Protein AF-A0A433DFS2-F1 (afdb_monomer_lite)

Radius of gyration: 32.58 Å; chains: 1; bounding box: 99×60×104 Å

pLDDT: mean 71.83, std 13.24, range [37.22, 92.0]

Structure (mmCIF, N/CA/C/O backbone):
data_AF-A0A433DFS2-F1
#
_entry.id   AF-A0A433DFS2-F1
#
loop_
_atom_site.group_PDB
_atom_site.id
_atom_site.type_symbol
_atom_site.label_atom_id
_atom_site.label_alt_id
_atom_site.label_comp_id
_atom_site.label_asym_id
_atom_site.label_entity_id
_atom_site.label_seq_id
_atom_site.pdbx_PDB_ins_code
_atom_site.Cartn_x
_atom_site.Cartn_y
_atom_site.Cartn_z
_atom_site.occupancy
_atom_site.B_iso_or_equiv
_atom_site.auth_seq_id
_atom_site.auth_comp_id
_atom_site.auth_asym_id
_atom_site.auth_atom_id
_atom_site.pdbx_PDB_model_num
ATOM 1 N N . MET A 1 1 ? -45.088 -5.759 70.011 1.00 46.66 1 MET A N 1
ATOM 2 C CA . MET A 1 1 ? -44.574 -7.003 69.399 1.00 46.66 1 MET A CA 1
ATOM 3 C C . MET A 1 1 ? -43.618 -6.625 68.276 1.00 46.66 1 MET A C 1
ATOM 5 O O . MET A 1 1 ? -44.093 -6.079 67.289 1.00 46.66 1 MET A O 1
ATOM 9 N N . PRO A 1 2 ? -42.298 -6.809 68.428 1.00 45.72 2 PRO A N 1
ATOM 10 C CA . PRO A 1 2 ? -41.349 -6.525 67.359 1.00 45.72 2 PRO A CA 1
ATOM 11 C C . PRO A 1 2 ? -41.260 -7.727 66.408 1.00 45.72 2 PRO A C 1
ATOM 13 O O . PRO A 1 2 ? -40.965 -8.846 66.823 1.00 45.72 2 PRO A O 1
ATOM 16 N N . THR A 1 3 ? -41.532 -7.495 65.128 1.00 55.22 3 THR A N 1
ATOM 17 C CA . THR A 1 3 ? -41.341 -8.466 64.047 1.00 55.22 3 THR A CA 1
ATOM 18 C C . THR A 1 3 ? -39.856 -8.555 63.706 1.00 55.22 3 THR A C 1
ATOM 20 O O . THR A 1 3 ? -39.279 -7.626 63.140 1.00 55.22 3 THR A O 1
ATOM 23 N N . LEU A 1 4 ? -39.232 -9.672 64.081 1.00 52.44 4 LEU A N 1
ATOM 24 C CA . LEU A 1 4 ? -37.864 -10.031 63.713 1.00 52.44 4 LEU A CA 1
ATOM 25 C C . LEU A 1 4 ? -37.781 -10.222 62.193 1.00 52.44 4 LEU A C 1
ATOM 27 O O . LEU A 1 4 ? -38.189 -11.249 61.656 1.00 52.44 4 LEU A O 1
ATOM 31 N N . LEU A 1 5 ? -37.261 -9.208 61.500 1.00 56.22 5 LEU A N 1
ATOM 32 C CA . LEU A 1 5 ? -36.990 -9.269 60.069 1.00 56.22 5 LEU A CA 1
ATOM 33 C C . LEU A 1 5 ? -35.803 -10.216 59.834 1.00 56.22 5 LEU A C 1
ATOM 35 O O . LEU A 1 5 ? -34.644 -9.890 60.105 1.00 56.22 5 LEU A O 1
ATOM 39 N N . GLN A 1 6 ? -36.106 -11.422 59.361 1.00 61.22 6 GLN A N 1
ATOM 40 C CA . GLN A 1 6 ? -35.133 -12.461 59.056 1.00 61.22 6 GLN A CA 1
ATOM 41 C C . GLN A 1 6 ? -34.299 -12.047 57.834 1.00 61.22 6 GLN A C 1
ATOM 43 O O . GLN A 1 6 ? -34.727 -12.162 56.688 1.00 61.22 6 GLN A O 1
ATOM 48 N N . ARG A 1 7 ? -33.085 -11.542 58.082 1.00 51.25 7 ARG A N 1
ATOM 49 C CA . ARG A 1 7 ? -32.086 -11.241 57.046 1.00 51.25 7 ARG A CA 1
ATOM 50 C C . ARG A 1 7 ? -31.654 -12.545 56.366 1.00 51.25 7 ARG A C 1
ATOM 52 O O . ARG A 1 7 ? -30.906 -13.341 56.934 1.00 51.25 7 ARG A O 1
ATOM 59 N N . THR A 1 8 ? -32.129 -12.769 55.147 1.00 52.97 8 THR A N 1
ATOM 60 C CA . THR A 1 8 ? -31.774 -13.918 54.308 1.00 52.97 8 THR A CA 1
ATOM 61 C C . THR A 1 8 ? -30.286 -13.890 53.945 1.00 52.97 8 THR A C 1
ATOM 63 O O . THR A 1 8 ? -29.799 -12.946 53.323 1.00 52.97 8 THR A O 1
ATOM 66 N N . LYS A 1 9 ? -29.555 -14.946 54.323 1.00 49.97 9 LYS A N 1
ATOM 67 C CA . LYS A 1 9 ? -28.118 -15.164 54.064 1.00 49.97 9 LYS A CA 1
ATOM 68 C C . LYS A 1 9 ? -27.820 -15.530 52.595 1.00 49.97 9 LYS A C 1
ATOM 70 O O . LYS A 1 9 ? -27.087 -16.477 52.337 1.00 49.97 9 LYS A O 1
ATOM 75 N N . LEU A 1 10 ? -28.376 -14.801 51.626 1.00 51.84 10 LEU A N 1
ATOM 76 C CA . LEU A 1 10 ? -28.196 -15.105 50.196 1.00 51.84 10 LEU A CA 1
ATOM 77 C C . LEU A 1 10 ? -27.030 -14.350 49.519 1.00 51.84 10 LEU A C 1
ATOM 79 O O . LEU A 1 10 ? -26.766 -14.564 48.342 1.00 51.84 10 LEU A O 1
ATOM 83 N N . CYS A 1 11 ? -26.291 -13.492 50.231 1.00 55.62 11 CYS A N 1
ATOM 84 C CA . CYS A 1 11 ? -25.282 -12.618 49.605 1.00 55.62 11 CYS A CA 1
ATOM 85 C C . CYS A 1 11 ? -23.923 -13.270 49.287 1.00 55.62 11 CYS A C 1
ATOM 87 O O . CYS A 1 11 ? -23.109 -12.644 48.611 1.00 55.62 11 CYS A O 1
ATOM 89 N N . PHE A 1 12 ? -23.625 -14.481 49.770 1.00 52.22 12 PHE A N 1
ATOM 90 C CA . PHE A 1 12 ? -22.267 -15.034 49.626 1.00 52.22 12 PHE A CA 1
ATOM 91 C C . PHE A 1 12 ? -22.016 -15.735 48.282 1.00 52.22 12 PHE A C 1
ATOM 93 O O . PHE A 1 12 ? -20.882 -15.753 47.812 1.00 52.22 12 PHE A O 1
ATOM 100 N N . PHE A 1 13 ? -23.062 -16.241 47.621 1.00 53.22 13 PHE A N 1
ATOM 101 C CA . PHE A 1 13 ? -22.922 -16.962 46.348 1.00 53.22 13 PHE A CA 1
ATOM 102 C C . PHE A 1 13 ? -22.750 -16.042 45.126 1.00 53.22 13 PHE A C 1
ATOM 104 O O . PHE A 1 13 ? -22.140 -16.439 44.138 1.00 53.22 13 PHE A O 1
ATOM 111 N N . SER A 1 14 ? -23.212 -14.789 45.199 1.00 60.47 14 SER A N 1
ATOM 112 C CA . SER A 1 14 ? -23.120 -13.830 44.084 1.00 60.47 14 SER A CA 1
ATOM 113 C C . SER A 1 14 ? -21.675 -13.410 43.775 1.00 60.47 14 SER A C 1
ATOM 115 O O . SER A 1 14 ? -21.314 -13.264 42.609 1.00 60.47 14 SER A O 1
ATOM 117 N N . LYS A 1 15 ? -20.804 -13.277 44.785 1.00 65.44 15 LYS A N 1
ATOM 118 C CA . LYS A 1 15 ? -19.449 -12.733 44.577 1.00 65.44 15 LYS A CA 1
ATOM 119 C C . LYS A 1 15 ? -18.564 -13.624 43.701 1.00 65.44 15 LYS A C 1
ATOM 121 O O . LYS A 1 15 ? -17.872 -13.113 42.828 1.00 65.44 15 LYS A O 1
ATOM 126 N N . TYR A 1 16 ? -18.618 -14.940 43.895 1.00 74.25 16 TYR A N 1
ATOM 127 C CA . TYR A 1 16 ? -17.840 -15.884 43.084 1.00 74.25 16 TYR A CA 1
ATOM 128 C C . TYR A 1 16 ? -18.428 -16.069 41.684 1.00 74.25 16 TYR A C 1
ATOM 130 O O . TYR A 1 16 ? -17.684 -16.257 40.725 1.00 74.25 16 TYR A O 1
ATOM 138 N N . PHE A 1 17 ? -19.751 -15.936 41.557 1.00 74.88 17 PHE A N 1
ATOM 139 C CA . PHE A 1 17 ? -20.437 -16.006 40.272 1.00 74.88 17 PHE A CA 1
ATOM 140 C C . PHE A 1 17 ? -20.004 -14.875 39.327 1.00 74.88 17 PHE A C 1
ATOM 142 O O . PHE A 1 17 ? -19.703 -15.129 38.164 1.00 74.88 17 PHE A O 1
ATOM 149 N N . HIS A 1 18 ? -19.882 -13.642 39.830 1.00 74.88 18 HIS A N 1
ATOM 150 C CA . HIS A 1 18 ? -19.436 -12.509 39.010 1.00 74.88 18 HIS A CA 1
ATOM 151 C C . HIS A 1 18 ? -17.982 -12.641 38.540 1.00 74.88 18 HIS A C 1
ATOM 153 O O . HIS A 1 18 ? -17.679 -12.280 37.405 1.00 74.88 18 HIS A O 1
ATOM 159 N N . ILE A 1 19 ? -17.096 -13.195 39.375 1.00 78.06 19 ILE A N 1
ATOM 160 C CA . ILE A 1 19 ? -15.688 -13.403 39.010 1.00 78.06 19 ILE A CA 1
ATOM 161 C C . ILE A 1 19 ? -15.569 -14.474 37.919 1.00 78.06 19 ILE A C 1
ATOM 163 O O . ILE A 1 19 ? -14.910 -14.237 36.912 1.00 78.06 19 ILE A O 1
ATOM 167 N N . ALA A 1 20 ? -16.244 -15.617 38.081 1.00 77.75 20 ALA A N 1
ATOM 168 C CA . ALA A 1 20 ? -16.208 -16.703 37.099 1.00 77.75 20 ALA A CA 1
ATOM 169 C C . ALA A 1 20 ? -16.843 -16.309 35.752 1.00 77.75 20 ALA A C 1
ATOM 171 O O . ALA A 1 20 ? -16.362 -16.696 34.689 1.00 77.75 20 ALA A O 1
ATOM 172 N N . PHE A 1 21 ? -17.913 -15.513 35.783 1.00 78.94 21 PHE A N 1
ATOM 173 C CA . PHE A 1 21 ? -18.533 -14.993 34.567 1.00 78.94 21 PHE A CA 1
ATOM 174 C C . PHE A 1 21 ? -17.614 -14.002 33.839 1.00 78.94 21 PHE A C 1
ATOM 176 O O . PHE A 1 21 ? -17.507 -14.032 32.615 1.00 78.94 21 PHE A O 1
ATOM 183 N N . PHE A 1 22 ? -16.894 -13.162 34.587 1.00 80.06 22 PHE A N 1
ATOM 184 C CA . PHE A 1 22 ? -15.947 -12.218 34.007 1.00 80.06 22 PHE A CA 1
ATOM 185 C C . PHE A 1 22 ? -14.753 -12.918 33.346 1.00 80.06 22 PHE A C 1
ATOM 187 O O . PHE A 1 22 ? -14.394 -12.582 32.218 1.00 80.06 22 PHE A O 1
ATOM 194 N N . THR A 1 23 ? -14.170 -13.928 33.999 1.00 81.06 23 THR A N 1
ATOM 195 C CA . THR A 1 23 ? -13.058 -14.691 33.411 1.00 81.06 23 THR A CA 1
ATOM 196 C C . THR A 1 23 ? -13.476 -15.413 32.133 1.00 81.06 23 THR A C 1
ATOM 198 O O . THR A 1 23 ? -12.701 -15.441 31.180 1.00 81.06 23 THR A O 1
ATOM 201 N N . LEU A 1 24 ? -14.711 -15.925 32.067 1.00 83.50 24 LEU A N 1
ATOM 202 C CA . LEU A 1 24 ? -15.269 -16.518 30.851 1.00 83.50 24 LEU A CA 1
ATOM 203 C C . LEU A 1 24 ? -15.356 -15.497 29.705 1.00 83.50 24 LEU A C 1
ATOM 205 O O . LEU A 1 24 ? -14.954 -15.807 28.585 1.00 83.50 24 LEU A O 1
ATOM 209 N N . ILE A 1 25 ? -15.844 -14.279 29.969 1.00 81.38 25 ILE A N 1
ATOM 210 C CA . ILE A 1 25 ? -15.952 -13.221 28.950 1.00 81.38 25 ILE A CA 1
ATOM 211 C C . ILE A 1 25 ? -14.571 -12.836 28.419 1.00 81.38 25 ILE A C 1
ATOM 213 O O . ILE A 1 25 ? -14.385 -12.791 27.205 1.00 81.38 25 ILE A O 1
ATOM 217 N N . VAL A 1 26 ? -13.599 -12.606 29.307 1.00 81.81 26 VAL A N 1
ATOM 218 C CA . VAL A 1 26 ? -12.226 -12.251 28.909 1.00 81.81 26 VAL A CA 1
ATOM 219 C C . VAL A 1 26 ? -11.600 -13.364 28.071 1.00 81.81 26 VAL A C 1
ATOM 221 O O . VAL A 1 26 ? -11.010 -13.091 27.030 1.00 81.81 26 VAL A O 1
ATOM 224 N N . PHE A 1 27 ? -11.776 -14.621 28.479 1.00 83.25 27 PHE A N 1
ATOM 225 C CA . PHE A 1 27 ? -11.257 -15.769 27.741 1.00 83.25 27 PHE A CA 1
ATOM 226 C C . PHE A 1 27 ? -11.919 -15.923 26.365 1.00 83.25 27 PHE A C 1
ATOM 228 O O . PHE A 1 27 ? -11.242 -16.180 25.374 1.00 83.25 27 PHE A O 1
ATOM 235 N N . THR A 1 28 ? -13.232 -15.698 26.279 1.00 80.31 28 THR A N 1
ATOM 236 C CA . THR A 1 28 ? -13.971 -15.758 25.009 1.00 80.31 28 THR A CA 1
ATOM 237 C C . THR A 1 28 ? -13.543 -14.630 24.071 1.00 80.31 28 THR A C 1
ATOM 239 O O . THR A 1 28 ? -13.299 -14.880 22.895 1.00 80.31 28 THR A O 1
ATOM 242 N N . ALA A 1 29 ? -13.380 -13.406 24.585 1.00 79.06 29 ALA A N 1
ATOM 243 C CA . ALA A 1 29 ? -12.868 -12.275 23.813 1.00 79.06 29 ALA A CA 1
ATOM 244 C C . ALA A 1 29 ? -11.441 -12.535 23.308 1.00 79.06 29 ALA A C 1
ATOM 246 O O . ALA A 1 29 ? -11.144 -12.250 22.153 1.00 79.06 29 ALA A O 1
ATOM 247 N N . PHE A 1 30 ? -10.584 -13.137 24.139 1.00 81.44 30 PHE A N 1
ATOM 248 C CA . PHE A 1 30 ? -9.231 -13.529 23.748 1.00 81.44 30 PHE A CA 1
ATOM 249 C C . PHE A 1 30 ? -9.229 -14.577 22.627 1.00 81.44 30 PHE A C 1
ATOM 251 O O . PHE A 1 30 ? -8.479 -14.433 21.663 1.00 81.44 30 PHE A O 1
ATOM 258 N N . ILE A 1 31 ? -10.086 -15.602 22.710 1.00 82.75 31 ILE A N 1
ATOM 259 C CA . ILE A 1 31 ? -10.225 -16.612 21.649 1.00 82.75 31 ILE A CA 1
ATOM 260 C C . ILE A 1 31 ? -10.744 -15.980 20.358 1.00 82.75 31 ILE A C 1
ATOM 262 O O . ILE A 1 31 ? -10.197 -16.258 19.297 1.00 82.75 31 ILE A O 1
ATOM 266 N N . LEU A 1 32 ? -11.772 -15.131 20.435 1.00 78.00 32 LEU A N 1
ATOM 267 C CA . LEU A 1 32 ? -12.337 -14.473 19.257 1.00 78.00 32 LEU A CA 1
ATOM 268 C C . LEU A 1 32 ? -11.314 -13.554 18.584 1.00 78.00 32 LEU A C 1
ATOM 270 O O . LEU A 1 32 ? -11.140 -13.653 17.377 1.00 78.00 32 LEU A O 1
ATOM 274 N N . LEU A 1 33 ? -10.578 -12.750 19.360 1.00 73.12 33 LEU A N 1
ATOM 275 C CA . LEU A 1 33 ? -9.474 -11.932 18.847 1.00 73.12 33 LEU A CA 1
ATOM 276 C C . LEU A 1 33 ? -8.382 -12.794 18.212 1.00 73.12 33 LEU A C 1
ATOM 278 O O . LEU A 1 33 ? -7.912 -12.468 17.132 1.00 73.12 33 LEU A O 1
ATOM 282 N N . SER A 1 34 ? -8.004 -13.906 18.848 1.00 76.06 34 SER A N 1
ATOM 283 C CA . SER A 1 34 ? -6.982 -14.818 18.316 1.00 76.06 34 SER A CA 1
ATOM 284 C C . SER A 1 34 ? -7.424 -15.484 17.010 1.00 76.06 34 SER A C 1
ATOM 286 O O . SER A 1 34 ? -6.609 -15.673 16.111 1.00 76.06 34 SER A O 1
ATOM 288 N N . LEU A 1 35 ? -8.708 -15.838 16.895 1.00 78.94 35 LEU A N 1
ATOM 289 C CA . LEU A 1 35 ? -9.282 -16.410 15.678 1.00 78.94 35 LEU A CA 1
ATOM 290 C C . LEU A 1 35 ? -9.355 -15.388 14.544 1.00 78.94 35 LEU A C 1
ATOM 292 O O . LEU A 1 35 ? -9.079 -15.755 13.407 1.00 78.94 35 LEU A O 1
ATOM 296 N N . ASP A 1 36 ? -9.706 -14.136 14.839 1.00 75.25 36 ASP A N 1
ATOM 297 C CA . ASP A 1 36 ? -9.765 -13.065 13.838 1.00 75.25 36 ASP A CA 1
ATOM 298 C C . ASP A 1 36 ? -8.361 -12.741 13.303 1.00 75.25 36 ASP A C 1
ATOM 300 O O . ASP A 1 36 ? -8.140 -12.721 12.094 1.00 75.25 36 ASP A O 1
ATOM 304 N N . LEU A 1 37 ? -7.376 -12.656 14.206 1.00 67.44 37 LEU A N 1
ATOM 305 C CA . LEU A 1 37 ? -5.964 -12.450 13.864 1.00 67.44 37 LEU A CA 1
ATOM 306 C C . LEU A 1 37 ? -5.408 -13.576 12.978 1.00 67.44 37 LEU A C 1
ATOM 308 O O . LEU A 1 37 ? -4.673 -13.311 12.032 1.00 67.44 37 LEU A O 1
ATOM 312 N N . TRP A 1 38 ? -5.783 -14.831 13.252 1.00 67.56 38 TRP A N 1
ATOM 313 C CA . TRP A 1 38 ? -5.393 -15.970 12.411 1.00 67.56 38 TRP A CA 1
ATOM 314 C C . TRP A 1 38 ? -6.133 -15.950 11.064 1.00 67.56 38 TRP A C 1
ATOM 316 O O . TRP A 1 38 ? -5.567 -16.268 10.019 1.00 67.56 38 TRP A O 1
ATOM 326 N N . ARG A 1 39 ? -7.412 -15.564 11.052 1.00 61.62 39 ARG A N 1
ATOM 327 C CA . ARG A 1 39 ? -8.235 -15.559 9.839 1.00 61.62 39 ARG A CA 1
ATOM 328 C C . ARG A 1 39 ? -7.771 -14.518 8.818 1.00 61.62 39 ARG A C 1
ATOM 330 O O . ARG A 1 39 ? -7.827 -14.802 7.619 1.00 61.62 39 ARG A O 1
ATOM 337 N N . ASP A 1 40 ? -7.267 -13.374 9.269 1.00 51.31 40 ASP A N 1
ATOM 338 C CA . ASP A 1 40 ? -6.707 -12.351 8.381 1.00 51.31 40 ASP A CA 1
ATOM 339 C C . ASP A 1 40 ? -5.377 -12.784 7.743 1.00 51.31 40 ASP A C 1
ATOM 341 O O . ASP A 1 40 ? -5.127 -12.470 6.575 1.00 51.31 40 ASP A O 1
ATOM 345 N N . GLU A 1 41 ? -4.586 -13.623 8.421 1.00 53.12 41 GLU A N 1
ATOM 346 C CA . GLU A 1 41 ? -3.363 -14.231 7.865 1.00 53.12 41 GLU A CA 1
ATOM 347 C C . GLU A 1 41 ? -3.671 -15.120 6.635 1.00 53.12 41 GLU A C 1
ATOM 349 O O . GLU A 1 41 ? -2.822 -15.295 5.763 1.00 53.12 41 GLU A O 1
ATOM 354 N N . ALA A 1 42 ? -4.910 -15.617 6.496 1.00 49.00 42 ALA A N 1
ATOM 355 C CA . ALA A 1 42 ? -5.349 -16.397 5.334 1.00 49.00 42 ALA A CA 1
ATOM 356 C C . ALA A 1 42 ? -5.921 -15.553 4.173 1.00 49.00 42 ALA A C 1
ATOM 358 O O . ALA A 1 42 ? -6.136 -16.098 3.090 1.00 49.00 42 ALA A O 1
ATOM 359 N N . SER A 1 43 ? -6.196 -14.254 4.372 1.00 44.66 43 SER A N 1
ATOM 360 C CA . SER A 1 43 ? -6.875 -13.399 3.374 1.00 44.66 43 SER A CA 1
ATOM 361 C C . SER A 1 43 ? -6.097 -12.156 2.935 1.00 44.66 43 SER A C 1
ATOM 363 O O . SER A 1 43 ? -6.498 -11.514 1.959 1.00 44.66 43 SER A O 1
ATOM 365 N N . TYR A 1 44 ? -4.962 -11.831 3.557 1.00 43.06 44 TYR A N 1
ATOM 366 C CA . TYR A 1 44 ? -4.057 -10.815 3.017 1.00 43.06 44 TYR A CA 1
ATOM 367 C C . TYR A 1 44 ? -3.249 -11.368 1.843 1.00 43.06 44 TYR A C 1
ATOM 369 O O . TYR A 1 44 ? -2.140 -11.865 1.976 1.00 43.06 44 TYR A O 1
ATOM 377 N N . SER A 1 45 ? -3.880 -11.267 0.674 1.00 39.47 45 SER A N 1
ATOM 378 C CA . SER A 1 45 ? -3.309 -11.339 -0.666 1.00 39.47 45 SER A CA 1
ATOM 379 C C . SER A 1 45 ? -2.138 -12.308 -0.832 1.00 39.47 45 SER A C 1
ATOM 381 O O . SER A 1 45 ? -0.964 -11.952 -0.723 1.00 39.47 45 SER A O 1
ATOM 383 N N . THR A 1 46 ? -2.480 -13.486 -1.330 1.00 37.22 46 THR A N 1
ATOM 384 C CA . THR A 1 46 ? -1.769 -14.126 -2.436 1.00 37.22 46 THR A CA 1
ATOM 385 C C . THR A 1 46 ? -1.600 -13.157 -3.619 1.00 37.22 46 THR A C 1
ATOM 387 O O . THR A 1 46 ? -2.142 -13.354 -4.697 1.00 37.22 46 THR A O 1
ATOM 390 N N . ASN A 1 47 ? -0.787 -12.117 -3.455 1.00 43.91 47 ASN A N 1
ATOM 391 C CA . ASN A 1 47 ? -0.038 -11.553 -4.563 1.00 43.91 47 ASN A CA 1
ATOM 392 C C . ASN A 1 47 ? 1.256 -12.347 -4.605 1.00 43.91 47 ASN A C 1
ATOM 394 O O . ASN A 1 47 ? 2.298 -11.905 -4.126 1.00 43.91 47 ASN A O 1
ATOM 398 N N . LYS A 1 48 ? 1.156 -13.574 -5.128 1.00 38.19 48 LYS A N 1
ATOM 399 C CA . LYS A 1 48 ? 2.327 -14.309 -5.585 1.00 38.19 48 LYS A CA 1
ATOM 400 C C . LYS A 1 48 ? 2.978 -13.412 -6.631 1.00 38.19 48 LYS A C 1
ATOM 402 O O . LYS A 1 48 ? 2.503 -13.336 -7.761 1.00 38.19 48 LYS A O 1
ATOM 407 N N . LEU A 1 49 ? 4.005 -12.688 -6.200 1.00 48.22 49 LEU A N 1
ATOM 408 C CA . LEU A 1 49 ? 4.943 -11.993 -7.054 1.00 48.22 49 LEU A CA 1
ATOM 409 C C . LEU A 1 49 ? 5.478 -13.060 -8.005 1.00 48.22 49 LEU A C 1
ATOM 411 O O . LEU A 1 49 ? 6.291 -13.899 -7.619 1.00 48.22 49 LEU A O 1
ATOM 415 N N . ILE A 1 50 ? 4.967 -13.095 -9.231 1.00 46.84 50 ILE A N 1
ATOM 416 C CA . ILE A 1 50 ? 5.669 -13.773 -10.309 1.00 46.84 50 ILE A CA 1
ATOM 417 C C . ILE A 1 50 ? 6.825 -12.826 -10.627 1.00 46.84 50 ILE A C 1
ATOM 419 O O . ILE A 1 50 ? 6.738 -12.001 -11.529 1.00 46.84 50 ILE A O 1
ATOM 423 N N . SER A 1 51 ? 7.868 -12.881 -9.796 1.00 45.41 51 SER A N 1
ATOM 424 C CA . SER A 1 51 ? 9.183 -12.391 -10.174 1.00 45.41 51 SER A CA 1
ATOM 425 C C . SER A 1 51 ? 9.657 -13.348 -11.260 1.00 45.41 51 SER A C 1
ATOM 427 O O . SER A 1 51 ? 10.263 -14.384 -10.988 1.00 45.41 51 SER A O 1
ATOM 429 N N . GLU A 1 52 ? 9.247 -13.090 -12.503 1.00 51.09 52 GLU A N 1
ATOM 430 C CA . GLU A 1 52 ? 10.005 -13.615 -13.626 1.00 51.09 52 GLU A CA 1
ATOM 431 C C . GLU A 1 52 ? 11.382 -12.969 -13.516 1.00 51.09 52 GLU A C 1
ATOM 433 O O . GLU A 1 52 ? 11.507 -11.752 -13.602 1.00 51.09 52 GLU A O 1
ATOM 438 N N . THR A 1 53 ? 12.413 -13.789 -13.319 1.00 54.72 53 THR A N 1
ATOM 439 C CA . THR A 1 53 ? 13.816 -13.388 -13.111 1.00 54.72 53 THR A CA 1
ATOM 440 C C . THR A 1 53 ? 14.446 -12.652 -14.303 1.00 54.72 53 THR A C 1
ATOM 442 O O . THR A 1 53 ? 15.649 -12.431 -14.320 1.00 54.72 53 THR A O 1
ATOM 445 N N . ASN A 1 54 ? 13.646 -12.278 -15.305 1.00 63.41 54 ASN A N 1
ATOM 446 C CA . ASN A 1 54 ? 14.042 -11.596 -16.532 1.00 63.41 54 ASN A CA 1
ATOM 447 C C . ASN A 1 54 ? 12.943 -10.611 -16.979 1.00 63.41 54 ASN A C 1
ATOM 449 O O . ASN A 1 54 ? 12.462 -10.682 -18.115 1.00 63.41 54 ASN A O 1
ATOM 453 N N . SER A 1 55 ? 12.477 -9.743 -16.079 1.00 75.75 55 SER A N 1
ATOM 454 C CA . SER A 1 55 ? 11.634 -8.606 -16.453 1.00 75.75 55 SER A CA 1
ATOM 455 C C . SER A 1 55 ? 12.458 -7.571 -17.217 1.00 75.75 55 SER A C 1
ATOM 457 O O . SER A 1 55 ? 13.619 -7.307 -16.915 1.00 75.75 55 SER A O 1
ATOM 459 N N . ASP A 1 56 ? 11.844 -6.970 -18.232 1.00 83.69 56 ASP A N 1
ATOM 460 C CA . ASP A 1 56 ? 12.445 -5.846 -18.948 1.00 83.69 56 ASP A CA 1
ATOM 461 C C . ASP A 1 56 ? 12.283 -4.538 -18.165 1.00 83.69 56 ASP A C 1
ATOM 463 O O . ASP A 1 56 ? 13.048 -3.592 -18.348 1.00 83.69 56 ASP A O 1
ATOM 467 N N . LEU A 1 57 ? 11.263 -4.474 -17.307 1.00 84.75 57 LEU A N 1
ATOM 468 C CA . LEU A 1 57 ? 10.934 -3.323 -16.482 1.00 84.75 57 LEU A CA 1
ATOM 469 C C . LEU A 1 57 ? 10.408 -3.792 -15.122 1.00 84.75 57 LEU A C 1
ATOM 471 O O . LEU A 1 57 ? 9.451 -4.576 -15.061 1.00 84.75 57 LEU A O 1
ATOM 475 N N . ASP A 1 58 ? 10.958 -3.227 -14.051 1.00 84.88 58 ASP A N 1
ATOM 476 C CA . ASP A 1 58 ? 10.422 -3.385 -12.702 1.00 84.88 58 ASP A CA 1
ATOM 477 C C . ASP A 1 58 ? 9.616 -2.164 -12.287 1.00 84.88 58 ASP A C 1
ATOM 479 O O . ASP A 1 58 ? 10.054 -1.018 -12.415 1.00 84.88 58 ASP A O 1
ATOM 483 N N . PHE A 1 59 ? 8.432 -2.428 -11.742 1.00 81.50 59 PHE A N 1
ATOM 484 C CA . PHE A 1 59 ? 7.509 -1.424 -11.242 1.00 81.50 59 PHE A CA 1
ATOM 485 C C . PHE A 1 59 ? 7.414 -1.507 -9.726 1.00 81.50 59 PHE A C 1
ATOM 487 O O . PHE A 1 59 ? 6.949 -2.502 -9.167 1.00 81.50 59 PHE A O 1
ATOM 494 N N . TYR A 1 60 ? 7.792 -0.418 -9.063 1.00 81.31 60 TYR A N 1
ATOM 495 C CA . TYR A 1 60 ? 7.587 -0.223 -7.637 1.00 81.31 60 TYR A CA 1
ATOM 496 C C . TYR A 1 60 ? 6.499 0.817 -7.405 1.00 81.31 60 TYR A C 1
ATOM 498 O O . TYR A 1 60 ? 6.599 1.951 -7.873 1.00 81.31 60 TYR A O 1
ATOM 506 N N . ILE A 1 61 ? 5.467 0.444 -6.656 1.00 81.69 61 ILE A N 1
ATOM 507 C CA . ILE A 1 61 ? 4.294 1.286 -6.418 1.00 81.69 61 ILE A CA 1
ATOM 508 C C . ILE A 1 61 ? 4.141 1.514 -4.914 1.00 81.69 61 ILE A C 1
ATOM 510 O O . ILE A 1 61 ? 4.128 0.561 -4.136 1.00 81.69 61 ILE A O 1
ATOM 514 N N . ASN A 1 62 ? 3.994 2.777 -4.511 1.00 79.69 62 ASN A N 1
ATOM 515 C CA . ASN A 1 62 ? 3.787 3.181 -3.125 1.00 79.69 62 ASN A CA 1
ATOM 516 C C . ASN A 1 62 ? 2.684 4.242 -3.004 1.00 79.69 62 ASN A C 1
ATOM 518 O O . ASN A 1 62 ? 2.703 5.256 -3.706 1.00 79.69 62 ASN A O 1
ATOM 522 N N . ILE A 1 63 ? 1.750 4.028 -2.081 1.00 78.62 63 ILE A N 1
ATOM 523 C CA . ILE A 1 63 ? 0.658 4.959 -1.783 1.00 78.62 63 ILE A CA 1
ATOM 524 C C . ILE A 1 63 ? 1.221 6.079 -0.899 1.00 78.62 63 ILE A C 1
ATOM 526 O O . ILE A 1 63 ? 1.753 5.812 0.172 1.00 78.62 63 ILE A O 1
ATOM 530 N N . GLN A 1 64 ? 1.132 7.331 -1.351 1.00 79.00 64 GLN A N 1
ATOM 531 C CA . GLN A 1 64 ? 1.685 8.481 -0.624 1.00 79.00 64 GLN A CA 1
ATOM 532 C C . GLN A 1 64 ? 0.651 9.210 0.223 1.00 79.00 64 GLN A C 1
ATOM 534 O O . GLN A 1 64 ? 0.952 9.642 1.333 1.00 79.00 64 GLN A O 1
ATOM 539 N N . LYS A 1 65 ? -0.546 9.406 -0.329 1.00 78.25 65 LYS A N 1
ATOM 540 C CA . LYS A 1 65 ? -1.587 10.215 0.299 1.00 78.25 65 LYS A CA 1
ATOM 541 C C . LYS A 1 65 ? -2.949 9.613 0.012 1.00 78.25 65 LYS A C 1
ATOM 543 O O . LYS A 1 65 ? -3.218 9.196 -1.110 1.00 78.25 65 LYS A O 1
ATOM 548 N N . LEU A 1 66 ? -3.806 9.628 1.020 1.00 81.25 66 LEU A N 1
ATOM 549 C CA . LEU A 1 66 ? -5.215 9.283 0.915 1.00 81.25 66 LEU A CA 1
ATOM 550 C C . LEU A 1 66 ? -6.024 10.542 1.251 1.00 81.25 66 LEU A C 1
ATOM 552 O O . LEU A 1 66 ? -5.736 11.200 2.252 1.00 81.25 66 LEU A O 1
ATOM 556 N N . SER A 1 67 ? -6.972 10.919 0.396 1.00 81.19 67 SER A N 1
ATOM 557 C CA . SER A 1 67 ? -7.922 12.009 0.639 1.00 81.19 67 SER A CA 1
ATOM 558 C C . SER A 1 67 ? -9.333 11.437 0.606 1.00 81.19 67 SER A C 1
ATOM 560 O O . SER A 1 67 ? -9.875 11.161 -0.463 1.00 81.19 67 SER A O 1
ATOM 562 N N . PHE A 1 68 ? -9.927 11.247 1.783 1.00 81.06 68 PHE A N 1
ATOM 563 C CA . PHE A 1 68 ? -11.308 10.775 1.899 1.00 81.06 68 PHE A CA 1
ATOM 564 C C . PHE A 1 68 ? -12.323 11.840 1.476 1.00 81.06 68 PHE A C 1
ATOM 566 O O . PHE A 1 68 ? -13.385 11.502 0.969 1.00 81.06 68 PHE A O 1
ATOM 573 N N . GLU A 1 69 ? -11.989 13.123 1.655 1.00 81.19 69 GLU A N 1
ATOM 574 C CA . GLU A 1 69 ? -12.848 14.244 1.254 1.00 81.19 69 GLU A CA 1
ATOM 575 C C . GLU A 1 69 ? -13.042 14.273 -0.264 1.00 81.19 69 GLU A C 1
ATOM 577 O O . GLU A 1 69 ? -14.164 14.385 -0.748 1.00 81.19 69 GLU A O 1
ATOM 582 N N . ASP A 1 70 ? -11.954 14.070 -1.007 1.00 82.69 70 ASP A N 1
ATOM 583 C CA . ASP A 1 70 ? -11.986 14.081 -2.469 1.00 82.69 70 ASP A CA 1
ATOM 584 C C . ASP A 1 70 ? -12.251 12.692 -3.068 1.00 82.69 70 ASP A C 1
ATOM 586 O O . ASP A 1 70 ? -12.305 12.554 -4.288 1.00 82.69 70 ASP A O 1
ATOM 590 N N . SER A 1 71 ? -12.355 11.648 -2.235 1.00 82.50 71 SER A N 1
ATOM 591 C CA . SER A 1 71 ? -12.339 10.243 -2.676 1.00 82.50 71 SER A CA 1
ATOM 592 C C . SER A 1 71 ? -11.173 9.956 -3.632 1.00 82.50 71 SER A C 1
ATOM 594 O O . SER A 1 71 ? -11.312 9.267 -4.644 1.00 82.50 71 SER A O 1
ATOM 596 N N . THR A 1 72 ? -10.000 10.513 -3.319 1.00 82.50 72 THR A N 1
ATOM 597 C CA . THR A 1 72 ? -8.795 10.336 -4.129 1.00 82.50 72 THR A CA 1
ATOM 598 C C . THR A 1 72 ? -7.673 9.688 -3.348 1.00 82.50 72 THR A C 1
ATOM 600 O O . THR A 1 72 ? -7.538 9.832 -2.132 1.00 82.50 72 THR A O 1
ATOM 603 N N . PHE A 1 73 ? -6.807 8.990 -4.071 1.00 83.56 73 PHE A N 1
ATOM 604 C CA . PHE A 1 73 ? -5.550 8.510 -3.525 1.00 83.56 73 PHE A CA 1
ATOM 605 C C . PHE A 1 73 ? -4.405 8.828 -4.473 1.00 83.56 73 PHE A C 1
ATOM 607 O O . PHE A 1 73 ? -4.532 8.750 -5.696 1.00 83.56 73 PHE A O 1
ATOM 614 N N . GLN A 1 74 ? -3.282 9.219 -3.886 1.00 80.56 74 GLN A N 1
ATOM 615 C CA . GLN A 1 74 ? -2.065 9.567 -4.587 1.00 80.56 74 GLN A CA 1
ATOM 616 C C . GLN A 1 74 ? -1.093 8.402 -4.510 1.00 80.56 74 GLN A C 1
ATOM 618 O O . GLN A 1 74 ? -0.719 7.944 -3.426 1.00 80.56 74 GLN A O 1
ATOM 623 N N . VAL A 1 75 ? -0.651 7.958 -5.677 1.00 82.50 75 VAL A N 1
ATOM 624 C CA . VAL A 1 75 ? 0.306 6.875 -5.820 1.00 82.50 75 VAL A CA 1
ATOM 625 C C . VAL A 1 75 ? 1.585 7.427 -6.414 1.00 82.50 75 VAL A C 1
ATOM 627 O O . VAL A 1 75 ? 1.583 8.063 -7.468 1.00 82.50 75 VAL A O 1
ATOM 630 N N . SER A 1 76 ? 2.690 7.159 -5.733 1.00 85.44 76 SER A N 1
ATOM 631 C CA . SER A 1 76 ? 4.015 7.263 -6.325 1.00 85.44 76 SER A CA 1
ATOM 632 C C . SER A 1 76 ? 4.404 5.944 -6.958 1.00 85.44 76 SER A C 1
ATOM 634 O O . SER A 1 76 ? 4.237 4.886 -6.356 1.00 85.44 76 SER A O 1
ATOM 636 N N . PHE A 1 77 ? 4.956 6.015 -8.157 1.00 86.06 77 PHE A N 1
ATOM 637 C CA . PHE A 1 77 ? 5.534 4.865 -8.824 1.00 86.06 77 PHE A CA 1
ATOM 638 C C . PHE A 1 77 ? 6.986 5.156 -9.192 1.00 86.06 77 PHE A C 1
ATOM 640 O O . PHE A 1 77 ? 7.345 6.293 -9.510 1.00 86.06 77 PHE A O 1
ATOM 647 N N . THR A 1 78 ? 7.816 4.124 -9.119 1.00 85.94 78 THR A N 1
ATOM 648 C CA . THR A 1 78 ? 9.203 4.113 -9.578 1.00 85.94 78 THR A CA 1
ATOM 649 C C . THR A 1 78 ? 9.356 2.981 -10.578 1.00 85.94 78 THR A C 1
ATOM 651 O O . THR A 1 78 ? 8.845 1.888 -10.337 1.00 85.94 78 THR A O 1
ATOM 654 N N . ILE A 1 79 ? 10.036 3.253 -11.686 1.00 85.81 79 ILE A N 1
ATOM 655 C CA . ILE A 1 79 ? 10.301 2.267 -12.732 1.00 85.81 79 ILE A CA 1
ATOM 656 C C . ILE A 1 79 ? 11.803 2.101 -12.855 1.00 85.81 79 ILE A C 1
ATOM 658 O O . ILE A 1 79 ? 12.516 3.099 -12.997 1.00 85.81 79 ILE A O 1
ATOM 662 N N . THR A 1 80 ? 12.252 0.853 -12.835 1.00 88.62 80 THR A N 1
ATOM 663 C CA . THR A 1 80 ? 13.645 0.497 -13.085 1.00 88.62 80 THR A CA 1
ATOM 664 C C . THR A 1 80 ? 13.709 -0.294 -14.389 1.00 88.62 80 THR A C 1
ATOM 666 O O . THR A 1 80 ? 13.182 -1.407 -14.443 1.00 88.62 80 THR A O 1
ATOM 669 N N . PRO A 1 81 ? 14.260 0.282 -15.470 1.00 88.06 81 PRO A N 1
ATOM 670 C CA . PRO A 1 81 ? 14.430 -0.433 -16.723 1.00 88.06 81 PRO A CA 1
ATOM 671 C C . PRO A 1 81 ? 15.632 -1.381 -16.678 1.00 88.06 81 PRO A C 1
ATOM 673 O O . PRO A 1 81 ? 16.661 -1.058 -16.091 1.00 88.06 81 PRO A O 1
ATOM 676 N N . TYR A 1 82 ? 15.508 -2.517 -17.359 1.00 86.75 82 TYR A N 1
ATOM 677 C CA . TYR A 1 82 ? 16.563 -3.513 -17.537 1.00 86.75 82 TYR A CA 1
ATOM 678 C C . TYR A 1 82 ? 16.701 -3.897 -19.016 1.00 86.75 82 TYR A C 1
ATOM 680 O O . TYR A 1 82 ? 15.896 -3.507 -19.870 1.00 86.75 82 TYR A O 1
ATOM 688 N N . ASN A 1 83 ? 17.734 -4.683 -19.328 1.00 87.62 83 ASN A N 1
ATOM 689 C CA . ASN A 1 83 ? 17.955 -5.285 -20.644 1.00 87.62 83 ASN A CA 1
ATOM 690 C C . ASN A 1 83 ? 17.849 -4.256 -21.785 1.00 87.62 83 ASN A C 1
ATOM 692 O O . ASN A 1 83 ? 18.537 -3.243 -21.804 1.00 87.62 83 ASN A O 1
ATOM 696 N N . HIS A 1 84 ? 16.943 -4.491 -22.736 1.00 87.38 84 HIS A N 1
ATOM 697 C CA . HIS A 1 84 ? 16.767 -3.690 -23.943 1.00 87.38 84 HIS A CA 1
ATOM 698 C C . HIS A 1 84 ? 16.220 -2.276 -23.710 1.00 87.38 84 HIS A C 1
ATOM 700 O O . HIS A 1 84 ? 16.071 -1.545 -24.693 1.00 87.38 84 HIS A O 1
ATOM 706 N N . PHE A 1 85 ? 15.892 -1.903 -22.470 1.00 86.44 85 PHE A N 1
ATOM 707 C CA . PHE A 1 85 ? 15.417 -0.569 -22.091 1.00 86.44 85 PHE A CA 1
ATOM 708 C C . PHE A 1 85 ? 16.494 0.298 -21.434 1.00 86.44 85 PHE A C 1
ATOM 710 O O . PHE A 1 85 ? 16.293 1.507 -21.326 1.00 86.44 85 PHE A O 1
ATOM 717 N N . SER A 1 86 ? 17.630 -0.290 -21.052 1.00 88.31 86 SER A N 1
ATOM 718 C CA . SER A 1 86 ? 18.779 0.406 -20.474 1.00 88.31 86 SER A CA 1
ATOM 719 C C . SER A 1 86 ? 19.987 0.312 -21.402 1.00 88.31 86 SER A C 1
ATOM 721 O O . SER A 1 86 ? 20.187 -0.709 -22.056 1.00 88.31 86 SER A O 1
ATOM 723 N N . ASP A 1 87 ? 20.803 1.360 -21.456 1.00 88.56 87 ASP A N 1
ATOM 724 C CA . ASP A 1 87 ? 22.168 1.280 -21.981 1.00 88.56 87 ASP A CA 1
ATOM 725 C C . ASP A 1 87 ? 23.198 1.111 -20.846 1.00 88.56 87 ASP A C 1
ATOM 727 O O . ASP A 1 87 ? 22.852 1.167 -19.663 1.00 88.56 87 ASP A O 1
ATOM 731 N N . ASP A 1 88 ? 24.471 0.914 -21.205 1.00 89.81 88 ASP A N 1
ATOM 732 C CA . ASP A 1 88 ? 25.584 0.780 -20.248 1.00 89.81 88 ASP A CA 1
ATOM 733 C C . ASP A 1 88 ? 25.840 2.066 -19.431 1.00 89.81 88 ASP A C 1
ATOM 735 O O . ASP A 1 88 ? 26.607 2.053 -18.470 1.00 89.81 88 ASP A O 1
ATOM 739 N N . ASN A 1 89 ? 25.210 3.186 -19.807 1.00 90.38 89 ASN A N 1
ATOM 740 C CA . ASN A 1 89 ? 25.352 4.489 -19.158 1.00 90.38 89 ASN A CA 1
ATOM 741 C C . ASN A 1 89 ? 24.188 4.809 -18.205 1.00 90.38 89 ASN A C 1
ATOM 743 O O . ASN A 1 89 ? 24.025 5.968 -17.815 1.00 90.38 89 ASN A O 1
ATOM 747 N N . GLU A 1 90 ? 23.359 3.821 -17.861 1.00 87.94 90 GLU A N 1
ATOM 748 C CA . GLU A 1 90 ? 22.146 4.007 -17.058 1.00 87.94 90 GLU A CA 1
ATOM 749 C C . GLU A 1 90 ? 21.179 5.056 -17.652 1.00 87.94 90 GLU A C 1
ATOM 751 O O . GLU A 1 90 ? 20.525 5.848 -16.952 1.00 87.94 90 GLU A O 1
ATOM 756 N N . THR A 1 91 ? 21.073 5.078 -18.980 1.00 89.69 91 THR A N 1
ATOM 757 C CA . THR A 1 91 ? 20.109 5.886 -19.721 1.00 89.69 91 THR A CA 1
ATOM 758 C C . THR A 1 91 ? 19.092 5.026 -20.452 1.00 89.69 91 THR A C 1
ATOM 760 O O . THR A 1 91 ? 19.295 3.852 -20.765 1.00 89.69 91 THR A O 1
ATOM 763 N N . LEU A 1 92 ? 17.924 5.619 -20.675 1.00 89.88 92 LEU A N 1
ATOM 764 C CA . LEU A 1 92 ? 16.799 4.928 -21.271 1.00 89.88 92 LEU A CA 1
ATOM 765 C C . LEU A 1 92 ? 16.983 4.789 -22.791 1.00 89.88 92 LEU A C 1
ATOM 767 O O . LEU A 1 92 ? 16.944 5.781 -23.513 1.00 89.88 92 LEU A O 1
ATOM 771 N N . SER A 1 93 ? 17.098 3.570 -23.311 1.00 89.56 93 SER A N 1
ATOM 772 C CA . SER A 1 93 ? 17.338 3.338 -24.746 1.00 89.56 93 SER A CA 1
ATOM 773 C C . SER A 1 93 ? 16.113 3.624 -25.637 1.00 89.56 93 SER A C 1
ATOM 775 O O . SER A 1 93 ? 16.250 3.903 -26.831 1.00 89.56 93 SER A O 1
ATOM 777 N N . LYS A 1 94 ? 14.895 3.557 -25.078 1.00 88.69 94 LYS A N 1
ATOM 778 C CA . LYS A 1 94 ? 13.610 3.729 -25.784 1.00 88.69 94 LYS A CA 1
ATOM 779 C C . LYS A 1 94 ? 12.641 4.568 -24.956 1.00 88.69 94 LYS A C 1
ATOM 781 O O . LYS A 1 94 ? 12.585 4.372 -23.751 1.00 88.69 94 LYS A O 1
ATOM 786 N N . PRO A 1 95 ? 11.810 5.432 -25.561 1.00 88.44 95 PRO A N 1
ATOM 787 C CA . PRO A 1 95 ? 10.822 6.181 -24.797 1.00 88.44 95 PRO A CA 1
ATOM 788 C C . PRO A 1 95 ? 9.786 5.244 -24.160 1.00 88.44 95 PRO A C 1
ATOM 790 O O . PRO A 1 95 ? 9.252 4.346 -24.822 1.00 88.44 95 PRO A O 1
ATOM 793 N N . ILE A 1 96 ? 9.479 5.484 -22.887 1.00 87.75 96 ILE A N 1
ATOM 794 C CA . ILE A 1 96 ? 8.475 4.741 -22.119 1.00 87.75 96 ILE A CA 1
ATOM 795 C C . ILE A 1 96 ? 7.350 5.699 -21.746 1.00 87.75 96 ILE A C 1
ATOM 797 O O . ILE A 1 96 ? 7.592 6.744 -21.147 1.00 87.75 96 ILE A O 1
ATOM 801 N N . ILE A 1 97 ? 6.111 5.331 -22.055 1.00 86.38 97 ILE A N 1
ATOM 802 C CA . ILE A 1 97 ? 4.919 6.051 -21.609 1.00 86.38 97 ILE A CA 1
ATOM 803 C C . ILE A 1 97 ? 4.254 5.219 -20.526 1.00 86.38 97 ILE A C 1
ATOM 805 O O . ILE A 1 97 ? 3.877 4.072 -20.759 1.00 86.38 97 ILE A O 1
ATOM 809 N N . VAL A 1 98 ? 4.103 5.804 -19.344 1.00 85.44 98 VAL A N 1
ATOM 810 C CA . VAL A 1 98 ? 3.416 5.180 -18.214 1.00 85.44 98 VAL A CA 1
ATOM 811 C C . VAL A 1 98 ? 2.196 6.000 -17.882 1.00 85.44 98 VAL A C 1
ATOM 813 O O . VAL A 1 98 ? 2.311 7.181 -17.567 1.00 85.44 98 VAL A O 1
ATOM 816 N N . SER A 1 99 ? 1.030 5.379 -17.942 1.00 80.44 99 SER A N 1
ATOM 817 C CA . SER A 1 99 ? -0.220 6.005 -17.538 1.00 80.44 99 SER A CA 1
ATOM 818 C C . SER A 1 99 ? -0.808 5.303 -16.324 1.00 80.44 99 SER A C 1
ATOM 820 O O . SER A 1 99 ? -0.746 4.079 -16.188 1.00 80.44 99 SER A O 1
ATOM 822 N N . MET A 1 100 ? -1.385 6.115 -15.445 1.00 80.25 100 MET A N 1
ATOM 823 C CA . MET A 1 100 ? -2.290 5.682 -14.390 1.00 80.25 100 MET A CA 1
ATOM 824 C C . MET A 1 100 ? -3.642 6.325 -14.705 1.00 80.25 100 MET A C 1
ATOM 826 O O . MET A 1 100 ? -3.773 7.551 -14.649 1.00 80.25 100 MET A O 1
ATOM 830 N N . GLY A 1 101 ? -4.607 5.512 -15.140 1.00 76.75 101 GLY A N 1
ATOM 831 C CA . GLY A 1 101 ? -5.841 6.019 -15.752 1.00 76.75 101 GLY A CA 1
ATOM 832 C C . GLY A 1 101 ? -5.559 6.862 -17.006 1.00 76.75 101 GLY A C 1
ATOM 833 O O . GLY A 1 101 ? -4.755 6.473 -17.854 1.00 76.75 101 GLY A O 1
ATOM 834 N N . ASP A 1 102 ? -6.176 8.042 -17.088 1.00 74.44 102 ASP A N 1
ATOM 835 C CA . ASP A 1 102 ? -6.142 8.915 -18.274 1.00 74.44 102 ASP A CA 1
ATOM 836 C C . ASP A 1 102 ? -4.947 9.883 -18.324 1.00 74.44 102 ASP A C 1
ATOM 838 O O . ASP A 1 102 ? -4.863 10.733 -19.210 1.00 74.44 102 ASP A O 1
ATOM 842 N N . THR A 1 103 ? -4.010 9.785 -17.374 1.00 78.88 103 THR A N 1
ATOM 843 C CA . THR A 1 103 ? -2.860 10.700 -17.280 1.00 78.88 103 THR A CA 1
ATOM 844 C C . THR A 1 103 ? -1.557 10.008 -17.698 1.00 78.88 103 THR A C 1
ATOM 846 O O . THR A 1 103 ? -0.885 9.391 -16.867 1.00 78.88 103 THR A O 1
ATOM 849 N N . PRO A 1 104 ? -1.167 10.065 -18.989 1.00 83.56 104 PRO A N 1
ATOM 850 C CA . PRO A 1 104 ? 0.098 9.503 -19.439 1.00 83.56 104 PRO A CA 1
ATOM 851 C C . PRO A 1 104 ? 1.274 10.389 -19.024 1.00 83.56 104 PRO A C 1
ATOM 853 O O . PRO A 1 104 ? 1.253 11.611 -19.172 1.00 83.56 104 PRO A O 1
ATOM 856 N N . LYS A 1 105 ? 2.341 9.749 -18.554 1.00 88.12 105 LYS A N 1
ATOM 857 C CA . LYS A 1 105 ? 3.642 10.350 -18.291 1.00 88.12 105 LYS A CA 1
ATOM 858 C C . LYS A 1 105 ? 4.678 9.719 -19.212 1.00 88.12 105 LYS A C 1
ATOM 860 O O . LYS A 1 105 ? 4.924 8.519 -19.147 1.00 88.12 105 LYS A O 1
ATOM 865 N N . GLU A 1 106 ? 5.282 10.535 -20.066 1.00 89.12 106 GLU A N 1
ATOM 866 C CA . GLU A 1 106 ? 6.322 10.099 -20.997 1.00 89.12 106 GLU A CA 1
ATOM 867 C C . GLU A 1 106 ? 7.722 10.305 -20.404 1.00 89.12 106 GLU A C 1
ATOM 869 O O . GLU A 1 106 ? 8.070 11.393 -19.937 1.00 89.12 106 GLU A O 1
ATOM 874 N N . PHE A 1 107 ? 8.537 9.258 -20.474 1.00 89.56 107 PHE A N 1
ATOM 875 C CA . PHE A 1 107 ? 9.971 9.267 -20.229 1.00 89.56 107 PHE A CA 1
ATOM 876 C C . PHE A 1 107 ? 10.684 9.156 -21.577 1.00 89.56 107 PHE A C 1
ATOM 878 O O . PHE A 1 107 ? 10.487 8.193 -22.319 1.00 89.56 107 PHE A O 1
ATOM 885 N N . LYS A 1 108 ? 11.471 10.176 -21.923 1.00 89.56 108 LYS A N 1
ATOM 886 C CA . LYS A 1 108 ? 12.137 10.276 -23.227 1.00 89.56 108 LYS A CA 1
ATOM 887 C C . LYS A 1 108 ? 13.340 9.338 -23.299 1.00 89.56 108 LYS A C 1
ATOM 889 O O . LYS A 1 108 ? 13.998 9.101 -22.294 1.00 89.56 108 LYS A O 1
ATOM 894 N N . ALA A 1 109 ? 13.673 8.877 -24.502 1.00 89.19 109 ALA A N 1
ATOM 895 C CA . ALA A 1 109 ? 14.948 8.200 -24.725 1.00 89.19 109 ALA A CA 1
ATOM 896 C C . ALA A 1 109 ? 16.134 9.099 -24.320 1.00 89.19 109 ALA A C 1
ATOM 898 O O . ALA A 1 109 ? 16.048 10.330 -24.389 1.00 89.19 109 ALA A O 1
ATOM 899 N N . ASN A 1 110 ? 17.231 8.469 -23.911 1.00 88.00 110 ASN A N 1
ATOM 900 C CA . ASN A 1 110 ? 18.466 9.058 -23.397 1.00 88.00 110 ASN A CA 1
ATOM 901 C C . ASN A 1 110 ? 18.303 9.853 -22.089 1.00 88.00 110 ASN A C 1
ATOM 903 O O . ASN A 1 110 ? 19.207 10.590 -21.697 1.00 88.00 110 ASN A O 1
ATOM 907 N N . SER A 1 111 ? 17.164 9.739 -21.396 1.00 85.56 111 SER A N 1
ATOM 908 C CA . SER A 1 111 ? 17.053 10.254 -20.031 1.00 85.56 111 SER A CA 1
ATOM 909 C C . SER A 1 111 ? 17.788 9.326 -19.069 1.00 85.56 111 SER A C 1
ATOM 911 O O . SER A 1 111 ? 17.566 8.115 -19.113 1.00 85.56 111 SER A O 1
ATOM 913 N N . THR A 1 112 ? 18.605 9.881 -18.175 1.00 83.56 112 THR A N 1
ATOM 914 C CA . THR A 1 112 ? 19.175 9.138 -17.045 1.00 83.56 112 THR A CA 1
ATOM 915 C C . THR A 1 112 ? 18.046 8.637 -16.144 1.00 83.56 112 T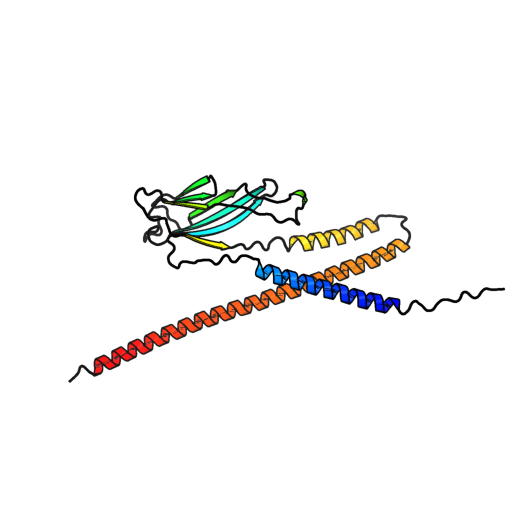HR A C 1
ATOM 917 O O . THR A 1 112 ? 17.183 9.418 -15.733 1.00 83.56 112 THR A O 1
ATOM 920 N N . TYR A 1 113 ? 18.008 7.330 -15.869 1.00 67.62 113 TYR A N 1
ATOM 921 C CA . TYR A 1 113 ? 16.850 6.703 -15.219 1.00 67.62 113 TYR A CA 1
ATOM 922 C C . TYR A 1 113 ? 17.015 6.476 -13.721 1.00 67.62 113 TYR A C 1
ATOM 924 O O . TYR A 1 113 ? 16.170 5.781 -13.161 1.00 67.62 113 TYR A O 1
ATOM 932 N N . SER A 1 114 ? 18.028 7.081 -13.077 1.00 59.03 114 SER A N 1
ATOM 933 C CA . SER A 1 114 ? 18.420 6.800 -11.685 1.00 59.03 114 SER A CA 1
ATOM 934 C C . SER A 1 114 ? 17.232 6.556 -10.755 1.00 59.03 114 SER A C 1
ATOM 936 O O . SER A 1 114 ? 17.290 5.593 -10.006 1.00 59.03 114 SER A O 1
ATOM 938 N N . PHE A 1 115 ? 16.120 7.300 -10.899 1.00 63.47 115 PHE A N 1
ATOM 939 C CA . PHE A 1 115 ? 14.778 6.756 -10.638 1.00 63.47 115 PHE A CA 1
ATOM 940 C C . PHE A 1 115 ? 13.715 7.389 -11.563 1.00 63.47 115 PHE A C 1
ATOM 942 O O . PHE A 1 115 ? 13.384 8.567 -11.392 1.00 63.47 115 PHE A O 1
ATOM 949 N N . LEU A 1 116 ? 13.106 6.636 -12.492 1.00 76.62 116 LEU A N 1
ATOM 950 C CA . LEU A 1 116 ? 11.940 7.117 -13.257 1.00 76.62 116 LEU A CA 1
ATOM 951 C C . LEU A 1 116 ? 10.723 7.196 -12.330 1.00 76.62 116 LEU A C 1
ATOM 953 O O . LEU A 1 116 ? 9.965 6.238 -12.173 1.00 76.62 116 LEU A O 1
ATOM 957 N N . ARG A 1 117 ? 10.565 8.342 -11.661 1.00 81.38 117 ARG A N 1
ATOM 958 C CA . ARG A 1 117 ? 9.509 8.563 -10.668 1.00 81.38 117 ARG A CA 1
ATOM 959 C C . ARG A 1 117 ? 8.338 9.329 -11.247 1.00 81.38 117 ARG A C 1
ATOM 961 O O . ARG A 1 117 ? 8.494 10.343 -11.937 1.00 81.38 117 ARG A O 1
ATOM 968 N N . GLY A 1 118 ? 7.140 8.891 -10.902 1.00 79.31 118 GLY A N 1
ATOM 969 C CA . GLY A 1 118 ? 5.908 9.613 -11.163 1.00 79.31 118 GLY A CA 1
ATOM 970 C C . GLY A 1 118 ? 5.003 9.623 -9.950 1.00 79.31 118 GLY A C 1
ATOM 971 O O . GLY A 1 118 ? 5.121 8.792 -9.053 1.00 79.31 118 GLY A O 1
ATOM 972 N N . VAL A 1 119 ? 4.120 10.611 -9.931 1.00 79.69 119 VAL A N 1
ATOM 973 C CA . VAL A 1 119 ? 3.037 10.705 -8.967 1.00 79.69 119 VAL A CA 1
ATOM 974 C C . VAL A 1 119 ? 1.773 10.913 -9.776 1.00 79.69 119 VAL A C 1
ATOM 976 O O . VAL A 1 119 ? 1.745 11.791 -10.639 1.00 79.69 119 VAL A O 1
ATOM 979 N N . SER A 1 120 ? 0.765 10.090 -9.526 1.00 81.06 120 SER A N 1
ATOM 980 C CA . SER A 1 120 ? -0.555 10.252 -10.122 1.00 81.06 120 SER A CA 1
ATOM 981 C C . SER A 1 120 ? -1.635 10.023 -9.067 1.00 81.06 120 SER A C 1
ATOM 983 O O . SER A 1 120 ? -1.382 9.446 -8.005 1.00 81.06 120 SER A O 1
ATOM 985 N N . SER A 1 121 ? -2.814 10.573 -9.324 1.00 79.38 121 SER A N 1
ATOM 986 C CA . SER A 1 121 ? -3.978 10.519 -8.448 1.00 79.38 121 SER A CA 1
ATOM 987 C C . SER A 1 121 ? -5.110 9.795 -9.158 1.00 79.38 121 SER A C 1
ATOM 989 O O . SER A 1 121 ? -5.405 10.118 -10.307 1.00 79.38 121 SER A O 1
ATOM 991 N N . SER A 1 122 ? -5.761 8.863 -8.468 1.00 78.62 122 SER A N 1
ATOM 992 C CA . SER A 1 122 ? -6.999 8.233 -8.938 1.00 78.62 122 SER A CA 1
ATOM 993 C C . SER A 1 122 ? -8.182 8.712 -8.101 1.00 78.62 122 SER A C 1
ATOM 995 O O . SER A 1 122 ? -8.031 8.921 -6.896 1.00 78.62 122 SER A O 1
ATOM 997 N N . THR A 1 123 ? -9.337 8.881 -8.748 1.00 74.38 123 THR A N 1
ATOM 998 C CA . THR A 1 123 ? -10.639 9.213 -8.139 1.00 74.38 123 THR A CA 1
ATOM 999 C C . THR A 1 123 ? -11.473 7.973 -7.804 1.00 74.38 123 THR A C 1
ATOM 1001 O O . THR A 1 123 ? -12.632 8.091 -7.426 1.00 74.38 123 THR A O 1
ATOM 1004 N N . ASP A 1 124 ? -10.907 6.777 -7.962 1.00 77.31 124 ASP A N 1
ATOM 1005 C CA . ASP A 1 124 ? -11.602 5.502 -7.765 1.00 77.31 124 ASP A CA 1
ATOM 1006 C C . ASP A 1 124 ? -11.454 4.973 -6.333 1.00 77.31 124 ASP A C 1
ATOM 1008 O O . ASP A 1 124 ? -11.147 3.795 -6.134 1.00 77.31 124 ASP A O 1
ATOM 1012 N N . LEU A 1 125 ? -11.610 5.843 -5.330 1.00 80.75 125 LEU A N 1
ATOM 1013 C CA . LEU A 1 125 ? -11.658 5.438 -3.927 1.00 80.75 125 LEU A CA 1
ATOM 1014 C C . LEU A 1 125 ? -13.121 5.238 -3.504 1.00 80.75 125 LEU A C 1
ATOM 1016 O O . LEU A 1 125 ? -13.888 6.191 -3.414 1.00 80.75 125 LEU A O 1
ATOM 1020 N N . TYR A 1 126 ? -13.504 3.994 -3.229 1.00 81.31 126 TYR A N 1
ATOM 1021 C CA . TYR A 1 126 ? -14.862 3.611 -2.846 1.00 81.31 126 TYR A CA 1
ATOM 1022 C C . TYR A 1 126 ? -14.913 3.240 -1.360 1.00 81.31 126 TYR A C 1
ATOM 1024 O O . TYR A 1 126 ? -14.109 2.429 -0.901 1.00 81.31 126 TYR A O 1
ATOM 1032 N N . GLY A 1 127 ? -15.870 3.798 -0.620 1.00 82.50 127 GLY A N 1
ATOM 1033 C CA . GLY A 1 127 ? -16.105 3.533 0.804 1.00 82.50 127 GLY A CA 1
ATOM 1034 C C . GLY A 1 127 ? -17.382 4.216 1.289 1.00 82.50 127 GLY A C 1
ATOM 1035 O O . GLY A 1 127 ? -18.060 4.889 0.509 1.00 82.50 127 GLY A O 1
ATOM 1036 N N . ASP A 1 128 ? -17.732 4.018 2.559 1.00 79.56 128 ASP A N 1
ATOM 1037 C CA . ASP A 1 128 ? -18.887 4.673 3.173 1.00 79.56 128 ASP A CA 1
ATOM 1038 C C . ASP A 1 128 ? -18.396 5.743 4.145 1.00 79.56 128 ASP A C 1
ATOM 1040 O O . ASP A 1 128 ? -18.075 5.472 5.302 1.00 79.56 128 ASP A O 1
ATOM 1044 N N . GLN A 1 129 ? -18.405 6.992 3.679 1.00 76.56 129 GLN A N 1
ATOM 1045 C CA . GLN A 1 129 ? -17.960 8.140 4.466 1.00 76.56 129 GLN A CA 1
ATOM 1046 C C . GLN A 1 129 ? -18.728 8.287 5.792 1.00 76.56 129 GLN A C 1
ATOM 1048 O O . GLN A 1 129 ? -18.169 8.796 6.763 1.00 76.56 129 GLN A O 1
ATOM 1053 N N . GLY A 1 130 ? -19.983 7.822 5.863 1.00 73.94 130 GLY A N 1
ATOM 1054 C CA . GLY A 1 130 ? -20.782 7.839 7.092 1.00 73.94 130 GLY A CA 1
ATOM 1055 C C . GLY A 1 130 ? -20.325 6.822 8.143 1.00 73.94 130 GLY A C 1
ATOM 1056 O O . GLY A 1 130 ? -20.634 6.983 9.323 1.00 73.94 130 GLY A O 1
ATOM 1057 N N . SER A 1 131 ? -19.567 5.811 7.720 1.00 71.75 131 SER A N 1
ATOM 1058 C CA . SER A 1 131 ? -19.014 4.749 8.562 1.00 71.75 131 SER A CA 1
ATOM 1059 C C . SER A 1 131 ? -17.533 4.975 8.910 1.00 71.75 131 SER A C 1
ATOM 1061 O O . SER A 1 131 ? -16.945 4.174 9.640 1.00 71.75 131 SER A O 1
ATOM 1063 N N . TYR A 1 132 ? -16.939 6.087 8.461 1.00 61.03 132 TYR A N 1
ATOM 1064 C CA . TYR A 1 132 ? -15.577 6.477 8.821 1.00 61.03 132 TYR A CA 1
ATOM 1065 C C . TYR A 1 132 ? -15.442 6.683 10.344 1.00 61.03 132 TYR A C 1
ATOM 1067 O O . TYR A 1 132 ? -16.282 7.354 10.954 1.00 61.03 132 TYR A O 1
ATOM 1075 N N . PRO A 1 133 ? -14.386 6.161 10.996 1.00 64.25 133 PRO A N 1
ATOM 1076 C CA . PRO A 1 133 ? -13.188 5.542 10.417 1.00 64.25 133 PRO A CA 1
ATOM 1077 C C . PRO A 1 133 ? -13.201 3.999 10.435 1.00 64.25 133 PRO A C 1
ATOM 1079 O O . PRO A 1 133 ? -12.153 3.370 10.342 1.00 64.25 133 PRO A O 1
ATOM 1082 N N . LEU A 1 134 ? -14.365 3.376 10.642 1.00 62.88 134 LEU A N 1
ATOM 1083 C CA . LEU A 1 134 ? -14.507 1.925 10.830 1.00 62.88 134 LEU A CA 1
ATOM 1084 C C . LEU A 1 134 ? -14.874 1.185 9.536 1.00 62.88 134 LEU A C 1
ATOM 1086 O O . LEU A 1 134 ? -15.262 0.015 9.579 1.00 62.88 134 LEU A O 1
ATOM 1090 N N . ASP A 1 135 ? -14.798 1.859 8.395 1.00 68.44 135 ASP A N 1
ATOM 1091 C CA . ASP A 1 135 ? -15.198 1.323 7.109 1.00 68.44 135 ASP A CA 1
ATOM 1092 C C . ASP A 1 135 ? -14.016 0.811 6.284 1.00 68.44 135 ASP A C 1
ATOM 1094 O O . ASP A 1 135 ? -12.845 1.110 6.521 1.00 68.44 135 ASP A O 1
ATOM 1098 N N . LYS A 1 136 ? -14.336 -0.028 5.299 1.00 76.31 136 LYS A N 1
ATOM 1099 C CA . LYS A 1 136 ? -13.351 -0.599 4.387 1.00 76.31 136 LYS A CA 1
ATOM 1100 C C . LYS A 1 136 ? -13.349 0.203 3.095 1.00 76.31 136 LYS A C 1
ATOM 1102 O O . LYS A 1 136 ? -14.260 0.055 2.283 1.00 76.31 136 LYS A O 1
ATOM 1107 N N . TRP A 1 137 ? -12.291 0.976 2.884 1.00 73.50 137 TRP A N 1
ATOM 1108 C CA . TRP A 1 137 ? -12.068 1.683 1.627 1.00 73.50 137 TRP A CA 1
ATOM 1109 C C . TRP A 1 137 ? -11.339 0.797 0.616 1.00 73.50 137 TRP A C 1
ATOM 1111 O O . TRP A 1 137 ? -10.383 0.091 0.948 1.00 73.50 137 TRP A O 1
ATOM 1121 N N . ILE A 1 13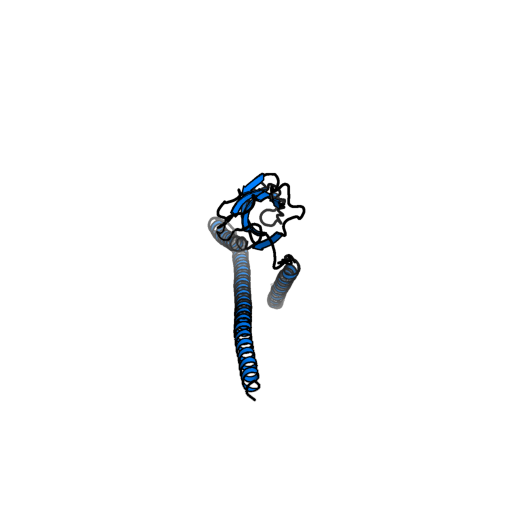8 ? -11.789 0.833 -0.636 1.00 73.94 138 ILE A N 1
ATOM 1122 C CA . ILE A 1 138 ? -11.207 0.089 -1.754 1.00 73.94 138 ILE A CA 1
ATOM 1123 C C . ILE A 1 138 ? -10.861 1.084 -2.857 1.00 73.94 138 ILE A C 1
ATOM 1125 O O . ILE A 1 138 ? -11.731 1.792 -3.354 1.00 73.94 138 ILE A O 1
ATOM 1129 N N . GLY A 1 139 ? -9.586 1.127 -3.239 1.00 76.44 139 GLY A N 1
ATOM 1130 C CA . GLY A 1 139 ? -9.092 1.935 -4.351 1.00 76.44 139 GLY A CA 1
ATOM 1131 C C . GLY A 1 139 ? -8.717 1.071 -5.551 1.00 76.44 139 GLY A C 1
ATOM 1132 O O . GLY A 1 139 ? -8.023 0.066 -5.377 1.00 76.44 139 GLY A O 1
ATOM 1133 N N . PHE A 1 140 ? -9.113 1.475 -6.761 1.00 71.81 140 PHE A N 1
ATOM 1134 C CA . PHE A 1 140 ? -8.637 0.856 -8.004 1.00 71.81 140 PHE A CA 1
ATOM 1135 C C . PHE A 1 140 ? -7.701 1.804 -8.765 1.00 71.81 140 PHE A C 1
ATOM 1137 O O . PHE A 1 140 ? -7.965 2.995 -8.919 1.00 71.81 140 PHE A O 1
ATOM 1144 N N . ALA A 1 141 ? -6.569 1.276 -9.232 1.00 71.69 141 ALA A N 1
ATOM 1145 C CA . ALA A 1 141 ? -5.645 1.991 -10.104 1.00 71.69 141 ALA A CA 1
ATOM 1146 C C . ALA A 1 141 ? -5.160 1.055 -11.205 1.00 71.69 141 ALA A C 1
ATOM 1148 O O . ALA A 1 141 ? -4.538 0.029 -10.925 1.00 71.69 141 ALA A O 1
ATOM 1149 N N . THR A 1 142 ? -5.426 1.434 -12.452 1.00 74.06 142 THR A N 1
ATOM 1150 C CA . THR A 1 142 ? -4.934 0.712 -13.625 1.00 74.06 142 THR A CA 1
ATOM 1151 C C . THR A 1 142 ? -3.665 1.388 -14.116 1.00 74.06 142 THR A C 1
ATOM 1153 O O . THR A 1 142 ? -3.690 2.568 -14.468 1.00 74.06 142 THR A O 1
ATOM 1156 N N . PHE A 1 143 ? -2.567 0.634 -14.136 1.00 75.00 143 PHE A N 1
ATOM 1157 C CA . PHE A 1 143 ? -1.294 1.066 -14.701 1.00 75.00 143 PHE A CA 1
ATOM 1158 C C . PHE A 1 143 ? -1.113 0.430 -16.070 1.00 75.00 143 PHE A C 1
ATOM 1160 O O . PHE A 1 143 ? -1.270 -0.782 -16.221 1.00 75.00 143 PHE A O 1
ATOM 1167 N N . SER A 1 144 ? -0.747 1.237 -17.058 1.00 76.44 144 SER A N 1
ATOM 1168 C CA . SER A 1 144 ? -0.374 0.738 -18.376 1.00 76.44 144 SER A CA 1
ATOM 1169 C C . SER A 1 144 ? 0.933 1.350 -18.839 1.00 76.44 144 SER A C 1
ATOM 1171 O O . SER A 1 144 ? 1.216 2.526 -18.602 1.00 76.44 144 SER A O 1
ATOM 1173 N N . VAL A 1 145 ? 1.737 0.512 -19.485 1.00 78.19 145 VAL A N 1
ATOM 1174 C CA . VAL A 1 145 ? 3.091 0.830 -19.922 1.00 78.19 145 VAL A CA 1
ATOM 1175 C C . VAL A 1 145 ? 3.150 0.564 -21.410 1.00 78.19 145 VAL A C 1
ATOM 1177 O O . VAL A 1 145 ? 2.940 -0.564 -21.853 1.00 78.19 145 VAL A O 1
ATOM 1180 N N . PHE A 1 146 ? 3.428 1.606 -22.179 1.00 79.62 146 PHE A N 1
ATOM 1181 C CA . PHE A 1 146 ? 3.534 1.517 -23.625 1.00 79.62 146 PHE A CA 1
ATOM 1182 C C . PHE A 1 146 ? 4.907 1.999 -24.066 1.00 79.62 146 PHE A C 1
ATOM 1184 O O . PHE A 1 146 ? 5.419 3.015 -23.594 1.00 79.62 146 PHE A O 1
ATOM 1191 N N . VAL A 1 147 ? 5.500 1.267 -25.003 1.00 80.44 147 VAL A N 1
ATOM 1192 C CA . VAL A 1 147 ? 6.761 1.643 -25.639 1.00 80.44 147 VAL A CA 1
ATOM 1193 C C . VAL A 1 147 ? 6.411 2.283 -26.969 1.00 80.44 147 VAL A C 1
ATOM 1195 O O . VAL A 1 147 ? 5.811 1.635 -27.826 1.00 80.44 147 VAL A O 1
ATOM 1198 N N . ASN A 1 148 ? 6.767 3.552 -27.154 1.00 69.44 148 ASN A N 1
ATOM 1199 C CA . ASN A 1 148 ? 6.391 4.319 -28.345 1.00 69.44 148 ASN A CA 1
ATOM 1200 C C . ASN A 1 148 ? 7.283 3.994 -29.563 1.00 69.44 148 ASN A C 1
ATOM 1202 O O . ASN A 1 148 ? 7.807 4.884 -30.229 1.00 69.44 148 ASN A O 1
ATOM 1206 N N . SER A 1 149 ? 7.513 2.707 -29.834 1.00 57.69 149 SER A N 1
ATOM 1207 C CA . SER A 1 149 ? 8.298 2.247 -30.979 1.00 57.69 149 SER A CA 1
ATOM 1208 C C . SER A 1 149 ? 7.408 1.461 -31.934 1.00 57.69 149 SER A C 1
ATOM 1210 O O . SER A 1 149 ? 6.912 0.391 -31.590 1.00 57.69 149 SER A O 1
ATOM 1212 N N . THR A 1 150 ? 7.262 1.964 -33.156 1.00 53.91 150 THR A N 1
ATOM 1213 C CA . THR A 1 150 ? 6.507 1.373 -34.274 1.00 53.91 150 THR A CA 1
ATOM 1214 C C . THR A 1 150 ? 6.997 -0.011 -34.736 1.00 53.91 150 THR A C 1
ATOM 1216 O O . THR A 1 150 ? 6.442 -0.561 -35.682 1.00 53.91 150 THR A O 1
ATOM 1219 N N . THR A 1 151 ? 8.022 -0.591 -34.104 1.00 51.22 151 THR A N 1
ATOM 1220 C CA . THR A 1 151 ? 8.733 -1.785 -34.592 1.00 51.22 151 THR A CA 1
ATOM 1221 C C . THR A 1 151 ? 8.780 -2.967 -33.619 1.00 51.22 151 THR A C 1
ATOM 1223 O O . THR A 1 151 ? 9.269 -4.026 -34.003 1.00 51.22 151 THR A O 1
ATOM 1226 N N . SER A 1 152 ? 8.270 -2.846 -32.387 1.00 48.69 152 SER A N 1
ATOM 1227 C CA . SER A 1 152 ? 8.283 -3.962 -31.427 1.00 48.69 152 SER A CA 1
ATOM 1228 C C . SER A 1 152 ? 6.968 -4.738 -31.468 1.00 48.69 152 SER A C 1
ATOM 1230 O O . SER A 1 152 ? 5.954 -4.283 -30.948 1.00 48.69 152 SER A O 1
ATOM 1232 N N . THR A 1 153 ? 6.979 -5.926 -32.075 1.00 51.81 153 THR A N 1
ATOM 1233 C CA . THR A 1 153 ? 5.826 -6.846 -32.123 1.00 51.81 153 THR A CA 1
ATOM 1234 C C . THR A 1 153 ? 5.592 -7.609 -30.816 1.00 51.81 153 THR A C 1
ATOM 1236 O O . THR A 1 153 ? 4.559 -8.260 -30.681 1.00 51.81 153 THR A O 1
ATOM 1239 N N . ALA A 1 154 ? 6.521 -7.542 -29.855 1.00 56.78 154 ALA A N 1
ATOM 1240 C CA . ALA A 1 154 ? 6.389 -8.184 -28.548 1.00 56.78 154 ALA A CA 1
ATOM 1241 C C . ALA A 1 154 ? 6.113 -7.139 -27.443 1.00 56.78 154 ALA A C 1
ATOM 1243 O O . ALA A 1 154 ? 6.837 -6.137 -27.380 1.00 56.78 154 ALA A O 1
ATOM 1244 N N . PRO A 1 155 ? 5.087 -7.344 -26.589 1.00 60.31 155 PRO A N 1
ATOM 1245 C CA . PRO A 1 155 ? 4.838 -6.496 -25.424 1.00 60.31 155 PRO A CA 1
ATOM 1246 C C . PRO A 1 155 ? 5.961 -6.665 -24.382 1.00 60.31 155 PRO A C 1
ATOM 1248 O O . PRO A 1 155 ? 6.478 -7.775 -24.238 1.00 60.31 155 PRO A O 1
ATOM 1251 N N . PRO A 1 156 ? 6.349 -5.596 -23.657 1.00 64.19 156 PRO A N 1
ATOM 1252 C CA . PRO A 1 156 ? 7.395 -5.680 -22.640 1.00 64.19 156 PRO A CA 1
ATOM 1253 C C . PRO A 1 156 ? 6.968 -6.599 -21.494 1.00 64.19 156 PRO A C 1
ATOM 1255 O O . PRO A 1 156 ? 5.806 -6.588 -21.079 1.00 64.19 156 PRO A O 1
ATOM 1258 N N . LYS A 1 157 ? 7.916 -7.374 -20.959 1.00 66.50 157 LYS A N 1
ATOM 1259 C CA . LYS A 1 157 ? 7.686 -8.163 -19.744 1.00 66.50 157 LYS A CA 1
ATOM 1260 C C . LYS A 1 157 ? 7.763 -7.260 -18.517 1.00 66.50 157 LYS A C 1
ATOM 1262 O O . LYS A 1 157 ? 8.765 -6.576 -18.317 1.00 66.50 157 LYS A O 1
ATOM 1267 N N . LEU A 1 158 ? 6.706 -7.268 -17.708 1.00 65.38 158 LEU A N 1
ATOM 1268 C CA . LEU A 1 158 ? 6.536 -6.381 -16.557 1.00 65.38 158 LEU A CA 1
ATOM 1269 C C . LEU A 1 158 ? 6.562 -7.189 -15.258 1.00 65.38 158 LEU A C 1
ATOM 1271 O O . LEU A 1 158 ? 5.804 -8.149 -15.124 1.00 65.38 158 LEU A O 1
ATOM 1275 N N . SER A 1 159 ? 7.376 -6.757 -14.294 1.00 60.09 159 SER A N 1
ATOM 1276 C CA . SER A 1 159 ? 7.320 -7.238 -12.910 1.00 60.09 159 SER A CA 1
ATOM 1277 C C . SER A 1 159 ? 6.764 -6.142 -12.002 1.00 60.09 159 SER A C 1
ATOM 1279 O O . SER A 1 159 ? 7.143 -4.974 -12.113 1.00 60.09 159 SER A O 1
ATOM 1281 N N . PHE A 1 160 ? 5.841 -6.502 -11.108 1.00 61.03 160 PHE A N 1
ATOM 1282 C CA . PHE A 1 160 ? 5.154 -5.561 -10.220 1.00 61.03 160 PHE A CA 1
ATOM 1283 C C . PHE A 1 160 ? 5.423 -5.897 -8.761 1.00 61.03 160 PHE A C 1
ATOM 1285 O O . PHE A 1 160 ? 4.870 -6.863 -8.246 1.00 61.03 160 PHE A O 1
ATOM 1292 N N . THR A 1 161 ? 6.178 -5.052 -8.061 1.00 48.78 161 THR A N 1
ATOM 1293 C CA . THR A 1 161 ? 6.386 -5.181 -6.616 1.00 48.78 161 THR A CA 1
ATOM 1294 C C . THR A 1 161 ? 5.536 -4.153 -5.873 1.00 48.78 161 THR A C 1
ATOM 1296 O O . THR A 1 161 ? 5.747 -2.942 -5.979 1.00 48.78 161 THR A O 1
ATOM 1299 N N . LYS A 1 162 ? 4.564 -4.634 -5.090 1.00 53.81 162 LYS A N 1
ATOM 1300 C CA . LYS A 1 162 ? 3.768 -3.802 -4.178 1.00 53.81 162 LYS A CA 1
ATOM 1301 C C . LYS A 1 162 ? 4.353 -3.895 -2.773 1.00 53.81 162 LYS A C 1
ATOM 1303 O O . LYS A 1 162 ? 4.362 -4.971 -2.186 1.00 53.81 162 LYS A O 1
ATOM 1308 N N . ASN A 1 163 ? 4.757 -2.759 -2.213 1.00 47.03 163 ASN A N 1
ATOM 1309 C CA . ASN A 1 163 ? 5.126 -2.649 -0.806 1.00 47.03 163 ASN A CA 1
ATOM 1310 C C . ASN A 1 163 ? 4.087 -1.769 -0.107 1.00 47.03 163 ASN A C 1
ATOM 1312 O O . ASN A 1 163 ? 4.042 -0.561 -0.327 1.00 47.03 163 ASN A O 1
ATOM 1316 N N . SER A 1 164 ? 3.202 -2.374 0.680 1.00 46.78 164 SER A N 1
ATOM 1317 C CA . SER A 1 164 ? 2.217 -1.635 1.470 1.00 46.78 164 SER A CA 1
ATOM 1318 C C . SER A 1 164 ? 2.565 -1.743 2.946 1.00 46.78 164 SER A C 1
ATOM 1320 O O . SER A 1 164 ? 2.067 -2.630 3.627 1.00 46.78 164 SER A O 1
ATOM 1322 N N . ASN A 1 165 ? 3.391 -0.819 3.430 1.00 42.41 165 ASN A N 1
ATOM 1323 C CA . ASN A 1 165 ? 3.551 -0.577 4.861 1.00 42.41 165 ASN A CA 1
ATOM 1324 C C . ASN A 1 165 ? 2.614 0.569 5.249 1.00 42.41 165 ASN A C 1
ATOM 1326 O O . ASN A 1 165 ? 3.025 1.728 5.274 1.00 42.41 165 ASN A O 1
ATOM 1330 N N . VAL A 1 166 ? 1.342 0.259 5.499 1.00 47.69 166 VAL A N 1
ATOM 1331 C CA . VAL A 1 166 ? 0.399 1.213 6.102 1.00 47.69 166 VAL A CA 1
ATOM 1332 C C . VAL A 1 166 ? 0.026 0.689 7.485 1.00 47.69 166 VAL A C 1
ATOM 1334 O O . VAL A 1 166 ? -1.091 0.260 7.727 1.00 47.69 166 VAL A O 1
ATOM 1337 N N . ASP A 1 167 ? 0.991 0.730 8.404 1.00 45.31 167 ASP A N 1
ATOM 1338 C CA . ASP A 1 167 ? 0.789 0.388 9.823 1.00 45.31 167 ASP A CA 1
ATOM 1339 C C . ASP A 1 167 ? 0.388 1.622 10.664 1.00 45.31 167 ASP A C 1
ATOM 1341 O O . ASP A 1 167 ? 0.495 1.627 11.891 1.00 45.31 167 ASP A O 1
ATOM 1345 N N . GLN A 1 168 ? -0.038 2.718 10.025 1.00 46.56 168 GLN A N 1
ATOM 1346 C CA . GLN A 1 168 ? -0.174 4.023 10.685 1.00 46.56 168 GLN A CA 1
ATOM 1347 C C . GLN A 1 168 ? -1.493 4.238 11.446 1.00 46.56 168 GLN A C 1
ATOM 1349 O O . GLN A 1 168 ? -1.560 5.138 12.282 1.00 46.56 168 GLN A O 1
ATOM 1354 N N . GLU A 1 169 ? -2.526 3.422 11.227 1.00 51.56 169 GLU A N 1
ATOM 1355 C CA . GLU A 1 169 ? -3.853 3.691 11.806 1.00 51.56 169 GLU A CA 1
ATOM 1356 C C . GLU A 1 169 ? -4.050 3.120 13.218 1.00 51.56 169 GLU A C 1
ATOM 1358 O O . GLU A 1 169 ? -4.783 3.699 14.019 1.00 51.56 169 GLU A O 1
ATOM 1363 N N . LEU A 1 170 ? -3.336 2.056 13.602 1.00 49.50 170 LEU A N 1
ATOM 1364 C CA . LEU A 1 170 ? -3.576 1.387 14.888 1.00 49.50 170 LEU A CA 1
ATOM 1365 C C . LEU A 1 170 ? -3.157 2.233 16.110 1.00 49.50 170 LEU A C 1
ATOM 1367 O O . LEU A 1 170 ? -3.730 2.104 17.193 1.00 49.50 170 LEU A O 1
ATOM 1371 N N . ILE A 1 171 ? -2.192 3.145 15.944 1.00 50.38 171 ILE A N 1
ATOM 1372 C CA . ILE A 1 171 ? -1.655 3.969 17.042 1.00 50.38 171 ILE A CA 1
ATOM 1373 C C . ILE A 1 171 ? -2.614 5.123 17.405 1.00 50.38 171 ILE A C 1
ATOM 1375 O O . ILE A 1 171 ? -2.677 5.537 18.566 1.00 50.38 171 ILE A O 1
ATOM 1379 N N . GLY A 1 172 ? -3.424 5.605 16.453 1.00 52.75 172 GLY A N 1
ATOM 1380 C CA . GLY A 1 172 ? -4.369 6.704 16.679 1.00 52.75 172 GLY A CA 1
ATOM 1381 C C . GLY A 1 172 ? -5.522 6.328 17.617 1.00 52.75 172 GLY A C 1
ATOM 1382 O O . GLY A 1 172 ? -5.824 7.065 18.561 1.00 52.75 172 GLY A O 1
ATOM 1383 N N . TYR A 1 173 ? -6.118 5.147 17.429 1.00 56.12 173 TYR A N 1
ATOM 1384 C CA . TYR A 1 173 ? -7.321 4.714 18.153 1.00 56.12 173 TYR A CA 1
ATOM 1385 C C . TYR A 1 173 ? -7.121 4.549 19.663 1.00 56.12 173 TYR A C 1
ATOM 1387 O O . TYR A 1 173 ? -7.987 4.939 20.452 1.00 56.12 173 TYR A O 1
ATOM 1395 N N . SER A 1 174 ? -5.960 4.043 20.090 1.00 58.47 174 SER A N 1
ATOM 1396 C CA . SER A 1 174 ? -5.668 3.884 21.520 1.00 58.47 174 SER A CA 1
ATOM 1397 C C . SER A 1 174 ? -5.544 5.232 22.239 1.00 58.47 174 SER A C 1
ATOM 1399 O O . SER A 1 174 ? -5.877 5.328 23.422 1.00 58.47 174 SER A O 1
ATOM 1401 N N . SER A 1 175 ? -5.083 6.277 21.545 1.00 63.44 175 SER A N 1
ATOM 1402 C CA . SER A 1 175 ? -4.899 7.609 22.132 1.00 63.44 175 SER A CA 1
ATOM 1403 C C . SER A 1 175 ? -6.221 8.376 22.286 1.00 63.44 175 SER A C 1
ATOM 1405 O O . SER A 1 175 ? -6.440 9.013 23.318 1.00 63.44 175 SER A O 1
ATOM 1407 N N . LEU A 1 176 ? -7.144 8.244 21.322 1.00 69.06 176 LEU A N 1
ATOM 1408 C CA . LEU A 1 176 ? -8.470 8.870 21.367 1.00 69.06 176 LEU A CA 1
ATOM 1409 C C . LEU A 1 176 ? -9.343 8.263 22.477 1.00 69.06 176 LEU A C 1
ATOM 1411 O O . LEU A 1 176 ? -9.967 8.995 23.248 1.00 69.06 176 LEU A O 1
ATOM 1415 N N . GLY A 1 177 ? -9.336 6.930 22.605 1.00 66.94 177 GLY A N 1
ATOM 1416 C CA . GLY A 1 177 ? -10.048 6.229 23.678 1.00 66.94 177 GLY A CA 1
ATOM 1417 C C . GLY A 1 177 ? -9.536 6.614 25.070 1.00 66.94 177 GLY A C 1
ATOM 1418 O O . GLY A 1 177 ? -10.330 6.873 25.977 1.00 66.94 177 GLY A O 1
ATOM 1419 N N . ALA A 1 178 ? -8.214 6.745 25.227 1.00 65.94 178 ALA A N 1
ATOM 1420 C CA . ALA A 1 178 ? -7.616 7.227 26.470 1.00 65.94 178 ALA A CA 1
ATOM 1421 C C . ALA A 1 178 ? -8.021 8.682 26.775 1.00 65.94 178 ALA A C 1
ATOM 1423 O O . ALA A 1 178 ? -8.442 8.980 27.893 1.00 65.94 178 ALA A O 1
ATOM 1424 N N . ALA A 1 179 ? -7.966 9.582 25.787 1.00 71.75 179 ALA A N 1
ATOM 1425 C CA . ALA A 1 179 ? -8.335 10.987 25.966 1.00 71.75 179 ALA A CA 1
ATOM 1426 C C . ALA A 1 179 ? -9.805 11.166 26.388 1.00 71.75 179 ALA A C 1
ATOM 1428 O O . ALA A 1 179 ? -10.104 11.963 27.279 1.00 71.75 179 ALA A O 1
ATOM 1429 N N . MET A 1 180 ? -10.722 10.387 25.807 1.00 72.56 180 MET A N 1
ATOM 1430 C CA . MET A 1 180 ? -12.149 10.452 26.137 1.00 72.56 180 MET A CA 1
ATOM 1431 C C . MET A 1 180 ? -12.441 9.959 27.565 1.00 72.56 180 MET A C 1
ATOM 1433 O O . MET A 1 180 ? -13.265 10.548 28.270 1.00 72.56 180 MET A O 1
ATOM 1437 N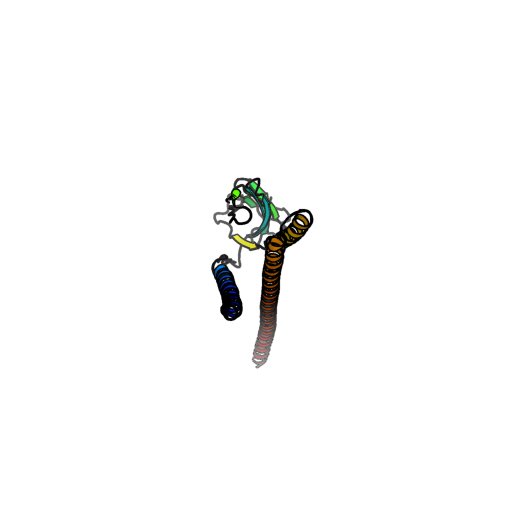 N . LEU A 1 181 ? -11.715 8.935 28.030 1.00 67.44 181 LEU A N 1
ATOM 1438 C CA . LEU A 1 181 ? -11.796 8.454 29.414 1.00 67.44 181 LEU A CA 1
ATOM 1439 C C . LEU A 1 181 ? -11.296 9.496 30.424 1.00 67.44 181 LEU A C 1
ATOM 1441 O O . LEU A 1 181 ? -11.916 9.672 31.474 1.00 67.44 181 LEU A O 1
ATOM 1445 N N . PHE A 1 182 ? -10.235 10.237 30.094 1.00 68.81 182 PHE A N 1
ATOM 1446 C CA . PHE A 1 182 ? -9.758 11.342 30.932 1.00 68.81 182 PHE A CA 1
ATOM 1447 C C . PHE A 1 182 ? -10.713 12.545 30.929 1.00 68.81 182 PHE A C 1
AT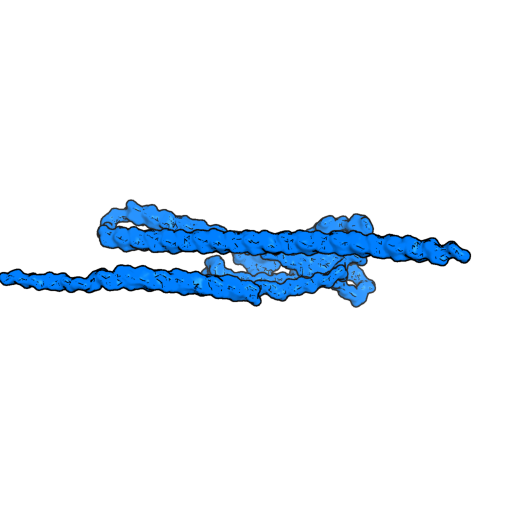OM 1449 O O . PHE A 1 182 ? -10.922 13.165 31.973 1.00 68.81 182 PHE A O 1
ATOM 1456 N N . ALA A 1 183 ? -11.350 12.853 29.797 1.00 69.44 183 ALA A N 1
ATOM 1457 C CA . ALA A 1 183 ? -12.292 13.968 29.690 1.00 69.44 183 ALA A CA 1
ATOM 1458 C C . ALA A 1 183 ? -13.574 13.755 30.522 1.00 69.44 183 ALA A C 1
ATOM 1460 O O . ALA A 1 183 ? -14.065 14.690 31.158 1.00 69.44 183 ALA A O 1
ATOM 1461 N N . MET A 1 184 ? -14.091 12.521 30.580 1.00 66.62 184 MET A N 1
ATOM 1462 C CA . MET A 1 184 ? -15.295 12.173 31.355 1.00 66.62 184 MET A CA 1
ATOM 1463 C C . MET A 1 184 ? -15.135 12.396 32.871 1.00 66.62 184 MET A C 1
ATOM 1465 O O . MET A 1 184 ? -16.109 12.745 33.542 1.00 66.62 184 MET A O 1
ATOM 1469 N N . LEU A 1 185 ? -13.920 12.247 33.417 1.00 63.22 185 LEU A N 1
ATOM 1470 C CA . LEU A 1 185 ? -13.644 12.487 34.842 1.00 63.22 185 LEU A CA 1
ATOM 1471 C C . LEU A 1 185 ? -13.837 13.964 35.228 1.00 63.22 185 LEU A C 1
ATOM 1473 O O . LEU A 1 185 ? -14.439 14.284 36.258 1.00 63.22 185 LEU A O 1
ATOM 1477 N N . SER A 1 186 ? -13.360 14.874 34.378 1.00 66.06 186 SER A N 1
ATOM 1478 C CA . SER A 1 186 ? -13.448 16.319 34.614 1.00 66.06 186 SER A CA 1
ATOM 1479 C C . SER A 1 186 ? -14.881 16.849 34.519 1.00 66.06 186 SER A C 1
ATOM 1481 O O . SER A 1 186 ? -15.267 17.703 35.313 1.00 66.06 186 SER A O 1
ATOM 1483 N N . VAL A 1 187 ? -15.701 16.314 33.606 1.00 68.81 187 VAL A N 1
ATOM 1484 C CA . VAL A 1 187 ? -17.098 16.758 33.410 1.00 68.81 187 VAL A CA 1
ATOM 1485 C C . VAL A 1 187 ? -17.988 16.432 34.614 1.00 68.81 187 VAL A C 1
ATOM 1487 O O . VAL A 1 187 ? -18.941 17.152 34.896 1.00 68.81 187 VAL A O 1
ATOM 1490 N N . ARG A 1 188 ? -17.678 15.371 35.364 1.00 62.53 188 ARG A N 1
ATOM 1491 C CA . ARG A 1 188 ? -18.474 14.975 36.539 1.00 62.53 188 ARG A CA 1
ATOM 1492 C C . ARG A 1 188 ? -18.088 15.703 37.813 1.00 62.53 188 ARG A C 1
ATOM 1494 O O . ARG A 1 188 ? -18.929 15.900 38.684 1.00 62.53 188 ARG A O 1
ATOM 1501 N N . SER A 1 189 ? -16.843 16.161 37.890 1.00 63.66 189 SER A N 1
ATOM 1502 C CA . SER A 1 189 ? -16.336 16.928 39.030 1.00 63.66 189 SER A CA 1
ATOM 1503 C C . SER A 1 189 ? -17.011 18.304 39.165 1.00 63.66 189 SER A C 1
ATOM 1505 O O . SER A 1 189 ? -16.890 18.947 40.204 1.00 63.66 189 SER A O 1
ATOM 1507 N N . SER A 1 190 ? -17.725 18.763 38.130 1.00 70.62 190 SER A N 1
ATOM 1508 C CA . SER A 1 190 ? -18.317 20.102 38.047 1.00 70.62 190 SER A CA 1
ATOM 1509 C C . SER A 1 190 ? -19.843 20.153 38.209 1.00 70.62 190 SER A C 1
ATOM 1511 O O . SER A 1 190 ? -20.400 21.246 38.135 1.00 70.62 190 SER A O 1
ATOM 1513 N N . GLN A 1 191 ? -20.535 19.029 38.456 1.00 67.69 191 GLN A N 1
ATOM 1514 C CA . GLN A 1 191 ? -21.999 19.011 38.621 1.00 67.69 191 GLN A CA 1
ATOM 1515 C C . GLN A 1 191 ? -22.426 18.979 40.106 1.00 67.69 191 GLN A C 1
ATOM 1517 O O . GLN A 1 191 ? -22.411 17.916 40.732 1.00 67.69 191 GLN A O 1
ATOM 1522 N N . PRO A 1 192 ? -22.837 20.116 40.703 1.00 69.94 192 PRO A N 1
ATOM 1523 C CA . PRO A 1 192 ? -23.355 20.153 42.069 1.00 69.94 192 PRO A CA 1
ATOM 1524 C C . PRO A 1 192 ? -24.774 19.566 42.156 1.00 69.94 192 PRO A C 1
ATOM 1526 O O . PRO A 1 192 ? -25.643 19.894 41.354 1.00 69.94 192 PRO A O 1
ATOM 1529 N N . GLY A 1 193 ? -25.029 18.736 43.176 1.00 78.06 193 GLY A N 1
ATOM 1530 C CA . GLY A 1 193 ? -26.377 18.256 43.528 1.00 78.06 193 GLY A CA 1
ATOM 1531 C C . GLY A 1 193 ? -26.730 16.823 43.109 1.00 78.06 193 GLY A C 1
ATOM 1532 O O . GLY A 1 193 ? -27.865 16.400 43.320 1.00 78.06 193 GLY A O 1
ATOM 1533 N N . VAL A 1 194 ? -25.790 16.052 42.553 1.00 69.00 194 VAL A N 1
ATOM 1534 C CA . VAL A 1 194 ? -26.044 14.657 42.151 1.00 69.00 194 VAL A CA 1
ATOM 1535 C C . VAL A 1 194 ? -25.988 13.721 43.377 1.00 69.00 194 VAL A C 1
ATOM 1537 O O . VAL A 1 194 ? -25.028 13.788 44.149 1.00 69.00 194 VAL A O 1
ATOM 1540 N N . PRO A 1 195 ? -26.990 12.847 43.601 1.00 65.25 195 PRO A N 1
ATOM 1541 C CA . PRO A 1 195 ? -27.035 11.963 44.766 1.00 65.25 195 PRO A CA 1
ATOM 1542 C C . PRO A 1 195 ? -25.868 10.965 44.800 1.00 65.25 195 PRO A C 1
ATOM 1544 O O . PRO A 1 195 ? -25.493 10.368 43.792 1.00 65.25 195 PRO A O 1
ATOM 1547 N N . THR A 1 196 ? -25.345 10.715 46.002 1.00 62.66 196 THR A N 1
ATOM 1548 C CA . THR A 1 196 ? -24.143 9.909 46.300 1.00 62.66 196 THR A CA 1
ATOM 1549 C C . THR A 1 196 ? -24.163 8.473 45.768 1.00 62.66 196 THR A C 1
ATOM 1551 O O . THR A 1 196 ? -23.110 7.855 45.645 1.00 62.66 196 THR A O 1
ATOM 1554 N N . VAL A 1 197 ? -25.332 7.922 45.437 1.00 60.28 197 VAL A N 1
ATOM 1555 C CA . VAL A 1 197 ? -25.459 6.564 44.879 1.00 60.28 197 VAL A CA 1
ATOM 1556 C C . VAL A 1 197 ? -24.929 6.496 43.440 1.00 60.28 197 VAL A C 1
ATOM 1558 O O . VAL A 1 197 ? -24.328 5.494 43.063 1.00 60.28 197 VAL A O 1
ATOM 1561 N N . VAL A 1 198 ? -25.056 7.587 42.674 1.00 59.72 198 VAL A N 1
ATOM 1562 C CA . VAL A 1 198 ? -24.510 7.698 41.308 1.00 59.72 198 VAL A CA 1
ATOM 1563 C C . VAL A 1 198 ? -22.973 7.721 41.335 1.00 59.72 198 VAL A C 1
ATOM 1565 O O . VAL A 1 198 ? -22.315 7.192 40.445 1.00 59.72 198 VAL A O 1
ATOM 1568 N N . CYS A 1 199 ? -22.383 8.214 42.427 1.00 67.25 199 CYS A N 1
ATOM 1569 C CA . CYS A 1 199 ? -20.933 8.237 42.620 1.00 67.25 199 CYS A CA 1
ATOM 1570 C C . CYS A 1 199 ? -20.325 6.820 42.687 1.00 67.25 199 CYS A C 1
ATOM 1572 O O . CYS A 1 199 ? -19.254 6.573 42.141 1.00 67.25 199 CYS A O 1
ATOM 1574 N N . TRP A 1 200 ? -21.020 5.845 43.286 1.00 68.88 200 TRP A N 1
ATOM 1575 C CA . TRP A 1 200 ? -20.507 4.470 43.376 1.00 68.88 200 TRP A CA 1
ATOM 1576 C C . TRP A 1 200 ? -20.546 3.724 42.045 1.00 68.88 200 TRP A C 1
ATOM 1578 O O . TRP A 1 200 ? -19.607 2.992 41.730 1.00 68.88 200 TRP A O 1
ATOM 1588 N N . THR A 1 201 ? -21.602 3.916 41.252 1.00 67.38 201 THR A N 1
ATOM 1589 C CA . THR A 1 201 ? -21.680 3.355 39.895 1.00 67.38 201 THR A CA 1
ATOM 1590 C C . THR A 1 201 ? -20.607 3.939 38.988 1.00 67.38 201 THR A C 1
ATOM 1592 O O . THR A 1 201 ? -20.048 3.222 38.164 1.00 67.38 201 THR A O 1
ATOM 1595 N N . ASP A 1 202 ? -20.257 5.204 39.199 1.00 62.41 202 ASP A N 1
ATOM 1596 C CA . ASP A 1 202 ? -19.217 5.895 38.447 1.00 62.41 202 ASP A CA 1
ATOM 1597 C C . ASP A 1 202 ? -17.816 5.396 38.801 1.00 62.41 202 ASP A C 1
ATOM 1599 O O . ASP A 1 202 ? -17.020 5.117 37.907 1.00 62.41 202 ASP A O 1
ATOM 1603 N N . VAL A 1 203 ? -17.533 5.205 40.093 1.00 74.12 203 VAL A N 1
ATOM 1604 C CA . VAL A 1 203 ? -16.268 4.618 40.562 1.00 74.12 203 VAL A CA 1
ATOM 1605 C C . VAL A 1 203 ? -16.113 3.179 40.067 1.00 74.12 203 VAL A C 1
ATOM 1607 O O . VAL A 1 203 ? -15.041 2.803 39.596 1.00 74.12 203 VAL A O 1
ATOM 1610 N N . LEU A 1 204 ? -17.182 2.376 40.125 1.00 73.44 204 LEU A N 1
ATOM 1611 C CA . LEU A 1 204 ? -17.183 1.017 39.577 1.00 73.44 204 LEU A CA 1
ATOM 1612 C C . LEU A 1 204 ? -16.969 1.027 38.062 1.00 73.44 204 LEU A C 1
ATOM 1614 O O . LEU A 1 204 ? -16.129 0.280 37.572 1.00 73.44 204 LEU A O 1
ATOM 1618 N N . GLY A 1 205 ? -17.680 1.885 37.328 1.00 76.50 205 GLY A N 1
ATOM 1619 C CA . GLY A 1 205 ? -17.513 2.037 35.883 1.00 76.50 205 GLY A CA 1
ATOM 1620 C C . GLY A 1 205 ? -16.083 2.421 35.514 1.00 76.50 205 GLY A C 1
ATOM 1621 O O . GLY A 1 205 ? -15.474 1.773 34.667 1.00 76.50 205 GLY A O 1
ATOM 1622 N N . PHE A 1 206 ? -15.506 3.405 36.206 1.00 72.56 206 PHE A N 1
ATOM 1623 C CA . PHE A 1 206 ? -14.117 3.812 36.009 1.00 72.56 206 PHE A CA 1
ATOM 1624 C C . PHE A 1 206 ? -13.135 2.668 36.270 1.00 72.56 206 PHE A C 1
ATOM 1626 O O . PHE A 1 206 ? -12.238 2.450 35.460 1.00 72.56 206 PHE A O 1
ATOM 1633 N N . LEU A 1 207 ? -13.321 1.906 37.354 1.00 76.19 207 LEU A N 1
ATOM 1634 C CA . LEU A 1 207 ? -12.498 0.734 37.658 1.00 76.19 207 LEU A CA 1
ATOM 1635 C C . LEU A 1 207 ? -12.566 -0.305 36.527 1.00 76.19 207 LEU A C 1
ATOM 1637 O O . LEU A 1 207 ? -11.530 -0.809 36.101 1.00 76.19 207 LEU A O 1
ATOM 1641 N N . TRP A 1 208 ? -13.767 -0.599 36.018 1.00 77.56 208 TRP A N 1
ATOM 1642 C CA . TRP A 1 208 ? -13.968 -1.547 34.920 1.00 77.56 208 TRP A CA 1
ATOM 1643 C C . TRP A 1 208 ? -13.315 -1.080 33.619 1.00 77.56 208 TRP A C 1
ATOM 1645 O O . TRP A 1 208 ? -12.623 -1.867 32.977 1.00 77.56 208 TRP A O 1
ATOM 1655 N N . PHE A 1 209 ? -13.469 0.194 33.250 1.00 74.19 209 PHE A N 1
ATOM 1656 C CA . PHE A 1 209 ? -12.809 0.748 32.066 1.00 74.19 209 PHE A CA 1
ATOM 1657 C C . PHE A 1 209 ? -11.285 0.739 32.198 1.00 74.19 209 PHE A C 1
ATOM 1659 O O . PHE A 1 209 ? -10.600 0.366 31.249 1.00 74.19 209 PHE A O 1
ATOM 1666 N N . ASN A 1 210 ? -10.747 1.079 33.374 1.00 75.44 210 ASN A N 1
ATOM 1667 C CA . ASN A 1 210 ? -9.308 0.996 33.627 1.00 75.44 210 ASN A CA 1
ATOM 1668 C C . ASN A 1 210 ? -8.796 -0.446 33.538 1.00 75.44 210 ASN A C 1
ATOM 1670 O O . ASN A 1 210 ? -7.724 -0.689 32.992 1.00 75.44 210 ASN A O 1
ATOM 1674 N N . LEU A 1 211 ? -9.575 -1.414 34.030 1.00 77.38 211 LEU A N 1
ATOM 1675 C CA . LEU A 1 211 ? -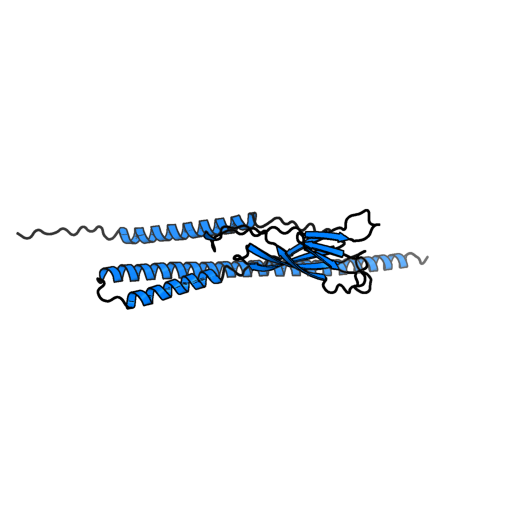9.234 -2.829 33.932 1.00 77.38 211 LEU A CA 1
ATOM 1676 C C . LEU A 1 211 ? -9.231 -3.305 32.474 1.00 77.38 211 LEU A C 1
ATOM 1678 O O . LEU A 1 211 ? -8.279 -3.964 32.065 1.00 77.38 211 LEU A O 1
ATOM 1682 N N . ILE A 1 212 ? -10.236 -2.926 31.677 1.00 79.00 212 ILE A N 1
ATOM 1683 C CA . ILE A 1 212 ? -10.285 -3.229 30.238 1.00 79.00 212 ILE A CA 1
ATOM 1684 C C . ILE A 1 212 ? -9.082 -2.610 29.522 1.00 79.00 212 ILE A C 1
ATOM 1686 O O . ILE A 1 212 ? -8.389 -3.315 28.797 1.00 79.00 212 ILE A O 1
ATOM 1690 N N . LEU A 1 213 ? -8.775 -1.332 29.772 1.00 74.94 213 LEU A N 1
ATOM 1691 C CA . LEU A 1 213 ? -7.598 -0.680 29.194 1.00 74.94 213 LEU A CA 1
ATOM 1692 C C . LEU A 1 213 ? -6.294 -1.380 29.579 1.00 74.94 213 LEU A C 1
ATOM 1694 O O . LEU A 1 213 ? -5.418 -1.544 28.734 1.00 74.94 213 LEU A O 1
ATOM 1698 N N . CYS A 1 214 ? -6.158 -1.804 30.835 1.00 77.31 214 CYS A N 1
ATOM 1699 C CA . CYS A 1 214 ? -4.974 -2.514 31.302 1.00 77.31 214 CYS A CA 1
ATOM 1700 C C . CYS A 1 214 ? -4.818 -3.859 30.575 1.00 77.31 214 CYS A C 1
ATOM 1702 O O . CYS A 1 214 ? -3.730 -4.174 30.097 1.00 77.31 214 CYS A O 1
ATOM 1704 N N . VAL A 1 215 ? -5.915 -4.606 30.402 1.00 79.69 215 VAL A N 1
ATOM 1705 C CA . VAL A 1 215 ? -5.928 -5.848 29.614 1.00 79.69 215 VAL A CA 1
ATOM 1706 C C . VAL A 1 215 ? -5.566 -5.573 28.153 1.00 79.69 215 VAL A C 1
ATOM 1708 O O . VAL A 1 215 ? -4.687 -6.245 27.622 1.00 79.69 215 VAL A O 1
ATOM 1711 N N . CYS A 1 216 ? -6.156 -4.553 27.522 1.00 76.38 216 CYS A N 1
ATOM 1712 C CA . CYS A 1 216 ? -5.821 -4.160 26.152 1.00 76.38 216 CYS A CA 1
ATOM 1713 C C . CYS A 1 216 ? -4.334 -3.807 26.006 1.00 76.38 216 CYS A C 1
ATOM 1715 O O . CYS A 1 216 ? -3.686 -4.289 25.081 1.00 76.38 216 CYS A O 1
ATOM 1717 N N . MET A 1 217 ? -3.764 -3.034 26.935 1.00 78.69 217 MET A N 1
ATOM 1718 C CA . MET A 1 217 ? -2.339 -2.686 26.922 1.00 78.69 217 MET A CA 1
ATOM 1719 C C . MET A 1 217 ? -1.442 -3.917 27.063 1.00 78.69 217 MET A C 1
ATOM 1721 O O . MET A 1 217 ? -0.463 -4.045 26.332 1.00 78.69 217 MET A O 1
ATOM 1725 N N . VAL A 1 218 ? -1.787 -4.860 27.946 1.00 78.19 218 VAL A N 1
ATOM 1726 C CA . VAL A 1 218 ? -1.050 -6.128 28.071 1.00 78.19 218 VAL A CA 1
ATOM 1727 C C . VAL A 1 218 ? -1.144 -6.939 26.777 1.00 78.19 218 VAL A C 1
ATOM 1729 O O . VAL A 1 218 ? -0.122 -7.431 26.304 1.00 78.19 218 VAL A O 1
ATOM 1732 N N . CYS A 1 219 ? -2.323 -7.031 26.156 1.00 77.69 219 CYS A N 1
ATOM 1733 C CA . CYS A 1 219 ? -2.493 -7.702 24.866 1.00 77.69 219 CYS A CA 1
ATOM 1734 C C . CYS A 1 219 ? -1.635 -7.061 23.765 1.00 77.69 219 CYS A C 1
ATOM 1736 O O . CYS A 1 219 ? -0.983 -7.785 23.012 1.00 77.69 219 CYS A O 1
ATOM 1738 N N . LEU A 1 220 ? -1.576 -5.727 23.694 1.00 78.75 220 LEU A N 1
ATOM 1739 C CA . LEU A 1 220 ? -0.733 -5.016 22.727 1.00 78.75 220 LEU A CA 1
ATOM 1740 C C . LEU A 1 220 ? 0.758 -5.285 22.964 1.00 78.75 220 LEU A C 1
ATOM 1742 O O . LEU A 1 220 ? 1.482 -5.567 22.011 1.00 78.75 220 LEU A O 1
ATOM 1746 N N . ILE A 1 221 ? 1.212 -5.270 24.221 1.00 78.94 221 ILE A N 1
ATOM 1747 C CA . ILE A 1 221 ? 2.606 -5.582 24.576 1.00 78.94 221 ILE A CA 1
ATOM 1748 C C . ILE A 1 221 ? 2.952 -7.026 24.197 1.00 78.94 221 ILE A C 1
ATOM 1750 O O . ILE A 1 221 ? 3.991 -7.264 23.585 1.00 78.94 221 ILE A O 1
ATOM 1754 N N . VAL A 1 222 ? 2.087 -7.990 24.524 1.00 81.81 222 VAL A N 1
ATOM 1755 C CA . VAL A 1 222 ? 2.293 -9.406 24.180 1.00 81.81 222 VAL A CA 1
ATOM 1756 C C . VAL A 1 222 ? 2.338 -9.594 22.666 1.00 81.81 222 VAL A C 1
ATOM 1758 O O . VAL A 1 222 ? 3.244 -10.256 22.167 1.00 81.81 222 VAL A O 1
ATOM 1761 N N . THR A 1 223 ? 1.423 -8.964 21.929 1.00 78.62 223 THR A N 1
ATOM 1762 C CA . THR A 1 223 ? 1.397 -9.023 20.461 1.00 78.62 223 THR A CA 1
ATOM 1763 C C . THR A 1 223 ? 2.682 -8.441 19.874 1.00 78.62 223 THR A C 1
ATOM 1765 O O . THR A 1 223 ? 3.336 -9.096 19.069 1.00 78.62 223 THR A O 1
ATOM 1768 N N . ALA A 1 224 ? 3.118 -7.266 20.339 1.00 72.62 224 ALA A N 1
ATOM 1769 C CA . ALA A 1 224 ? 4.364 -6.647 19.891 1.00 72.62 224 ALA A CA 1
ATOM 1770 C C . ALA A 1 224 ? 5.597 -7.519 20.188 1.00 72.62 224 ALA A C 1
ATOM 1772 O O . ALA A 1 224 ? 6.492 -7.623 19.348 1.00 72.62 224 ALA A O 1
ATOM 1773 N N . LEU A 1 225 ? 5.643 -8.175 21.354 1.00 81.38 225 LEU A N 1
ATOM 1774 C CA . LEU A 1 225 ? 6.716 -9.108 21.705 1.00 81.38 225 LEU A CA 1
ATOM 1775 C C . LEU A 1 225 ? 6.729 -10.336 20.790 1.00 81.38 225 LEU A C 1
ATOM 1777 O O . LEU A 1 225 ? 7.795 -10.708 20.303 1.00 81.38 225 LEU A O 1
ATOM 1781 N N . ILE A 1 226 ? 5.567 -10.933 20.514 1.00 82.69 226 ILE A N 1
ATOM 1782 C CA . ILE A 1 226 ? 5.450 -12.070 19.589 1.00 82.69 226 ILE A CA 1
ATOM 1783 C C . ILE A 1 226 ? 5.920 -11.664 18.188 1.00 82.69 226 ILE A C 1
ATOM 1785 O O . ILE A 1 226 ? 6.716 -12.381 17.581 1.00 82.69 226 ILE A O 1
ATOM 1789 N N . THR A 1 227 ? 5.504 -10.494 17.698 1.00 73.81 227 THR A N 1
ATOM 1790 C CA . THR A 1 227 ? 5.940 -9.967 16.396 1.00 73.81 227 THR A CA 1
ATOM 1791 C C . THR A 1 227 ? 7.455 -9.760 16.344 1.00 73.81 227 THR A C 1
ATOM 1793 O O . THR A 1 227 ? 8.093 -10.113 15.355 1.00 73.81 227 THR A O 1
ATOM 1796 N N . GLN A 1 228 ? 8.062 -9.236 17.414 1.00 78.50 228 GLN A N 1
ATOM 1797 C CA . GLN A 1 228 ? 9.517 -9.062 17.500 1.00 78.50 228 GLN A CA 1
ATOM 1798 C C . GLN A 1 228 ? 10.270 -10.397 17.507 1.00 78.50 228 GLN A C 1
ATOM 1800 O O . GLN A 1 228 ? 11.315 -10.499 16.867 1.00 78.50 228 GLN A O 1
ATOM 1805 N N . ILE A 1 229 ? 9.750 -11.416 18.199 1.00 84.31 229 ILE A N 1
ATOM 1806 C CA . ILE A 1 229 ? 10.343 -12.762 18.208 1.00 84.31 229 ILE A CA 1
ATOM 1807 C C . ILE A 1 229 ? 10.288 -13.363 16.800 1.00 84.31 229 ILE A C 1
ATOM 1809 O O . ILE A 1 229 ? 11.332 -13.704 16.255 1.00 84.31 229 ILE A O 1
ATOM 1813 N N . ARG A 1 230 ? 9.114 -13.352 16.150 1.00 79.88 230 ARG A N 1
ATOM 1814 C CA . ARG A 1 230 ? 8.961 -13.852 14.770 1.00 79.88 230 ARG A CA 1
ATOM 1815 C C . ARG A 1 230 ? 9.901 -13.153 13.779 1.00 79.88 230 ARG A C 1
ATOM 1817 O O . ARG A 1 230 ? 10.443 -13.782 12.870 1.00 79.88 230 ARG A O 1
ATOM 1824 N N . ARG A 1 231 ? 10.124 -11.844 13.951 1.00 79.06 231 ARG A N 1
ATOM 1825 C CA . ARG A 1 231 ? 11.036 -11.072 13.092 1.00 79.06 231 ARG A CA 1
ATOM 1826 C C . ARG A 1 231 ? 12.498 -11.491 13.262 1.00 79.06 231 ARG A C 1
ATOM 1828 O O . ARG A 1 231 ? 13.244 -11.487 12.282 1.00 79.06 231 ARG A O 1
ATOM 1835 N N . LYS A 1 232 ? 12.910 -11.844 14.484 1.00 85.88 232 LYS A N 1
ATOM 1836 C CA . LYS A 1 232 ? 14.267 -12.341 14.750 1.00 85.88 232 LYS A CA 1
ATOM 1837 C C . LYS A 1 232 ? 14.501 -13.687 14.077 1.00 85.88 232 LYS A C 1
ATOM 1839 O O . LYS A 1 232 ? 15.484 -13.798 13.354 1.00 85.88 232 LYS A O 1
ATOM 1844 N N . ASP A 1 233 ? 13.553 -14.615 14.190 1.00 87.44 233 ASP A N 1
ATOM 1845 C CA . ASP A 1 233 ? 13.662 -15.950 13.579 1.00 87.44 233 ASP A CA 1
ATOM 1846 C C . ASP A 1 233 ? 13.826 -15.865 12.050 1.00 87.44 233 ASP A C 1
ATOM 1848 O O . ASP A 1 233 ? 14.658 -16.549 11.455 1.00 87.44 233 ASP A O 1
ATOM 1852 N N . THR A 1 234 ? 13.094 -14.947 11.408 1.00 83.00 234 THR A N 1
ATOM 1853 C CA . THR A 1 234 ? 13.202 -14.715 9.954 1.00 83.00 234 THR A CA 1
ATOM 1854 C C . THR A 1 234 ? 14.577 -14.154 9.565 1.00 83.00 234 THR A C 1
ATOM 1856 O O . THR A 1 234 ? 15.124 -14.502 8.522 1.00 83.00 234 THR A O 1
ATOM 1859 N N . THR A 1 235 ? 15.159 -13.293 10.407 1.00 84.44 235 THR A N 1
ATOM 1860 C CA . THR A 1 235 ? 16.467 -12.669 10.138 1.00 84.44 235 THR A CA 1
ATOM 1861 C C . THR A 1 235 ? 17.619 -13.653 10.339 1.00 84.44 235 THR A C 1
ATOM 1863 O O . THR A 1 235 ? 18.607 -13.590 9.613 1.00 84.44 235 THR A O 1
ATOM 1866 N N . GLU A 1 236 ? 17.512 -14.545 11.325 1.00 89.31 236 GLU A N 1
ATOM 1867 C CA . GLU A 1 236 ? 18.505 -15.600 11.558 1.00 89.31 236 GLU A CA 1
ATOM 1868 C C . GLU A 1 236 ? 18.474 -16.635 10.431 1.00 89.31 236 GLU A C 1
ATOM 1870 O O . GLU A 1 236 ? 19.524 -16.943 9.874 1.00 89.31 236 GLU A O 1
ATOM 1875 N N . THR A 1 237 ? 17.277 -17.044 9.996 1.00 88.88 237 THR A N 1
ATOM 1876 C CA . THR A 1 237 ? 17.111 -17.979 8.868 1.00 88.88 237 THR A CA 1
ATOM 1877 C C . THR A 1 237 ? 17.756 -17.444 7.583 1.00 88.88 237 THR A C 1
ATOM 1879 O O . THR A 1 237 ? 18.519 -18.158 6.942 1.00 88.88 237 THR A O 1
ATOM 1882 N N . ALA A 1 238 ? 17.535 -16.168 7.243 1.00 85.94 238 ALA A N 1
ATOM 1883 C CA . ALA A 1 238 ? 18.125 -15.563 6.045 1.00 85.94 238 ALA A CA 1
ATOM 1884 C C . ALA A 1 238 ? 19.667 -15.499 6.088 1.00 85.94 238 ALA A C 1
ATOM 1886 O O . ALA A 1 238 ? 20.321 -15.656 5.062 1.00 85.94 238 ALA A O 1
ATOM 1887 N N . ARG A 1 239 ? 20.265 -15.293 7.272 1.00 89.75 239 ARG A N 1
ATOM 1888 C CA . ARG A 1 239 ? 21.733 -15.295 7.419 1.00 89.75 239 ARG A CA 1
ATOM 1889 C C . ARG A 1 239 ? 22.329 -16.691 7.326 1.00 89.75 239 ARG A C 1
ATOM 1891 O O . ARG A 1 239 ? 23.444 -16.838 6.834 1.00 89.75 239 ARG A O 1
ATOM 1898 N N . ASP A 1 240 ? 21.625 -17.695 7.837 1.00 92.00 240 ASP A N 1
ATOM 1899 C CA . ASP A 1 240 ? 22.079 -19.080 7.742 1.00 92.00 240 ASP A CA 1
ATOM 1900 C C . ASP A 1 240 ? 22.020 -19.578 6.287 1.00 92.00 240 ASP A C 1
ATOM 1902 O O . ASP A 1 240 ? 22.924 -20.299 5.866 1.00 92.00 240 ASP A O 1
ATOM 1906 N N . GLU A 1 241 ? 21.031 -19.131 5.501 1.00 91.56 241 GLU A N 1
ATOM 1907 C CA . GLU A 1 241 ? 20.967 -19.365 4.049 1.00 91.56 241 GLU A CA 1
ATOM 1908 C C . GLU A 1 241 ? 22.129 -18.685 3.301 1.00 91.56 241 GLU A C 1
ATOM 1910 O O . GLU A 1 241 ? 22.848 -19.362 2.568 1.00 91.56 241 GLU A O 1
ATOM 1915 N N . GLU A 1 242 ? 22.398 -17.397 3.554 1.00 90.00 242 GLU A N 1
ATOM 1916 C CA . GLU A 1 242 ? 23.528 -16.665 2.944 1.00 90.00 242 GLU A CA 1
ATOM 1917 C C . GLU A 1 242 ? 24.880 -17.337 3.258 1.00 90.00 242 GLU A C 1
ATOM 1919 O O . GLU A 1 242 ? 25.728 -17.526 2.384 1.00 90.00 242 GLU A O 1
ATOM 1924 N N . ARG A 1 243 ? 25.065 -17.804 4.499 1.00 90.00 243 ARG A N 1
ATOM 1925 C CA . ARG A 1 243 ? 26.283 -18.518 4.908 1.00 90.00 243 ARG A CA 1
ATOM 1926 C C . ARG A 1 243 ? 26.400 -19.902 4.265 1.00 90.00 243 ARG A C 1
ATOM 1928 O O . ARG A 1 243 ? 27.513 -20.360 3.991 1.00 90.00 243 ARG A O 1
ATOM 1935 N N . ALA A 1 244 ? 25.280 -20.591 4.049 1.00 90.00 244 ALA A N 1
ATOM 1936 C CA . ALA A 1 244 ? 25.263 -21.878 3.363 1.00 90.00 244 ALA A CA 1
ATOM 1937 C C . ALA A 1 244 ? 25.645 -21.729 1.881 1.00 90.00 244 ALA A C 1
ATOM 1939 O O . ALA A 1 244 ? 26.403 -22.560 1.375 1.00 90.00 244 ALA A O 1
ATOM 1940 N N . GLU A 1 245 ? 25.204 -20.657 1.217 1.00 88.44 245 GLU A N 1
ATOM 1941 C CA . GLU A 1 245 ? 25.586 -20.345 -0.166 1.00 88.44 245 GLU A CA 1
ATOM 1942 C C . GLU A 1 245 ? 27.086 -20.025 -0.298 1.00 88.44 245 GLU A C 1
ATOM 1944 O O . GLU A 1 245 ? 27.755 -20.606 -1.156 1.00 88.44 245 GLU A O 1
ATOM 1949 N N . GLU A 1 246 ? 27.663 -19.210 0.596 1.00 86.38 246 GLU A N 1
ATOM 1950 C CA . GLU A 1 246 ? 29.113 -18.924 0.590 1.00 86.38 246 GLU A CA 1
ATOM 1951 C C . GLU A 1 246 ? 29.970 -20.187 0.803 1.00 86.38 246 GLU A C 1
ATOM 1953 O O . GLU A 1 246 ? 31.014 -20.376 0.165 1.00 86.38 246 GLU A O 1
ATOM 1958 N N . THR A 1 247 ? 29.525 -21.086 1.688 1.00 87.31 247 THR A N 1
ATOM 1959 C CA . THR A 1 247 ? 30.244 -22.342 1.968 1.00 87.31 247 THR A CA 1
ATOM 1960 C C . THR A 1 247 ? 30.103 -23.348 0.815 1.00 87.31 247 THR A C 1
ATOM 1962 O O . THR A 1 247 ? 30.993 -24.168 0.592 1.00 87.31 247 THR A O 1
ATOM 1965 N N . GLY A 1 248 ? 28.995 -23.297 0.067 1.00 82.00 248 GLY A N 1
ATOM 1966 C CA . GLY A 1 248 ? 28.793 -24.096 -1.143 1.00 82.00 248 GLY A CA 1
ATOM 1967 C C . GLY A 1 248 ? 29.697 -23.649 -2.293 1.00 82.00 248 GLY A C 1
ATOM 1968 O O . GLY A 1 248 ? 30.385 -24.480 -2.885 1.00 82.00 248 GLY A O 1
ATOM 1969 N N . ALA A 1 249 ? 29.764 -22.340 -2.552 1.00 77.31 249 ALA A N 1
ATOM 1970 C CA . ALA A 1 249 ? 30.565 -21.774 -3.639 1.00 77.31 249 ALA A CA 1
ATOM 1971 C C . ALA A 1 249 ? 32.072 -22.053 -3.481 1.00 77.31 249 ALA A C 1
ATOM 1973 O O . ALA A 1 249 ? 32.749 -22.417 -4.440 1.00 77.31 249 ALA A O 1
ATOM 1974 N N . THR A 1 250 ? 32.594 -21.958 -2.254 1.00 77.12 250 THR A N 1
ATOM 1975 C CA . THR A 1 250 ? 34.013 -22.240 -1.970 1.00 77.12 250 THR A CA 1
ATOM 1976 C C . THR A 1 250 ? 34.388 -23.711 -2.164 1.00 77.12 250 THR A C 1
ATOM 1978 O O . THR A 1 250 ? 35.520 -24.011 -2.542 1.00 77.12 250 THR A O 1
ATOM 1981 N N . ARG A 1 251 ? 33.450 -24.643 -1.958 1.00 75.06 251 ARG A N 1
ATOM 1982 C CA . ARG A 1 251 ? 33.702 -26.076 -2.157 1.00 75.06 251 ARG A CA 1
ATOM 1983 C C . ARG A 1 251 ? 33.748 -26.468 -3.636 1.00 75.06 251 ARG A C 1
ATOM 1985 O O . ARG A 1 251 ? 34.561 -27.311 -4.006 1.00 75.06 251 ARG A O 1
ATOM 1992 N N . GLU A 1 252 ? 32.915 -25.858 -4.478 1.00 75.38 252 GLU A N 1
ATOM 1993 C CA . GLU A 1 252 ? 32.944 -26.109 -5.926 1.00 75.38 252 GLU A CA 1
ATOM 1994 C C . GLU A 1 252 ? 34.225 -25.570 -6.585 1.00 75.38 252 GLU A C 1
ATOM 1996 O O . GLU A 1 252 ? 34.768 -26.214 -7.486 1.00 75.38 252 GLU A O 1
ATOM 2001 N N . GLU A 1 253 ? 34.763 -24.445 -6.102 1.00 74.19 253 GLU A N 1
ATOM 2002 C CA . GLU A 1 253 ? 36.050 -23.917 -6.571 1.00 74.19 253 GLU A CA 1
ATOM 2003 C C . GLU A 1 253 ? 37.217 -24.864 -6.224 1.00 74.19 253 GLU A C 1
ATOM 2005 O O . GLU A 1 253 ? 38.075 -25.136 -7.068 1.00 74.19 253 GLU A O 1
ATOM 2010 N N . GLU A 1 254 ? 37.229 -25.441 -5.018 1.00 71.06 254 GLU A N 1
ATOM 2011 C CA . GLU A 1 254 ? 38.298 -26.352 -4.586 1.00 71.06 254 GLU A CA 1
ATOM 2012 C C . GLU A 1 254 ? 38.271 -27.702 -5.340 1.00 71.06 254 GLU A C 1
ATOM 2014 O O . GLU A 1 254 ? 39.323 -28.223 -5.731 1.00 71.06 254 GLU A O 1
ATOM 2019 N N . ASP A 1 255 ? 37.082 -28.248 -5.623 1.00 72.81 255 ASP A N 1
ATOM 2020 C CA . ASP A 1 255 ? 36.936 -29.489 -6.400 1.00 72.81 255 ASP A CA 1
ATOM 2021 C C . ASP A 1 255 ? 37.291 -29.291 -7.892 1.00 72.81 255 ASP A C 1
ATOM 2023 O O . ASP A 1 255 ? 37.888 -30.186 -8.507 1.00 72.81 255 ASP A O 1
ATOM 2027 N N . GLY A 1 256 ? 37.017 -28.108 -8.460 1.00 67.62 256 GLY A N 1
ATOM 2028 C CA . GLY A 1 256 ? 37.433 -27.740 -9.820 1.00 67.62 256 GLY A CA 1
ATOM 2029 C C . GLY A 1 256 ? 38.955 -27.654 -9.981 1.00 67.62 256 GLY A C 1
ATOM 2030 O O . GLY A 1 256 ? 39.526 -28.241 -10.903 1.00 67.62 256 GLY A O 1
ATOM 2031 N N . VAL A 1 257 ? 39.647 -27.011 -9.034 1.00 68.25 257 VAL A N 1
ATOM 2032 C CA . VAL A 1 257 ? 41.120 -26.910 -9.046 1.00 68.25 257 VAL A CA 1
ATOM 2033 C C . VAL A 1 257 ? 41.776 -28.288 -8.894 1.00 68.25 257 VAL A C 1
ATOM 2035 O O . VAL A 1 257 ? 42.802 -28.580 -9.519 1.00 68.25 257 VAL A O 1
ATOM 2038 N N . ARG A 1 258 ? 41.177 -29.183 -8.100 1.00 61.84 258 ARG A N 1
ATOM 2039 C CA . ARG A 1 258 ? 41.711 -30.534 -7.897 1.00 61.84 258 ARG A CA 1
ATOM 2040 C C . ARG A 1 258 ? 41.584 -31.418 -9.137 1.00 61.84 258 ARG A C 1
ATOM 2042 O O . ARG A 1 258 ? 42.470 -32.237 -9.377 1.00 61.84 258 ARG A O 1
ATOM 2049 N N . THR A 1 259 ? 40.533 -31.246 -9.940 1.00 64.88 259 THR A N 1
ATOM 2050 C CA . THR A 1 259 ? 40.384 -31.997 -11.198 1.00 64.88 259 THR A CA 1
ATOM 2051 C C . THR A 1 259 ? 41.375 -31.534 -12.271 1.00 64.88 259 THR A C 1
ATOM 2053 O O . THR A 1 259 ? 41.868 -32.356 -13.045 1.00 64.88 259 THR A O 1
ATOM 2056 N N . GLU A 1 260 ? 41.745 -30.252 -12.287 1.00 60.06 260 GLU A N 1
ATOM 2057 C CA . GLU A 1 260 ? 42.725 -29.714 -13.241 1.00 60.06 260 GLU A CA 1
ATOM 2058 C C . GLU A 1 260 ? 44.175 -30.145 -12.921 1.00 60.06 260 GLU A C 1
ATOM 2060 O O . GLU A 1 260 ? 44.980 -30.420 -13.822 1.00 60.06 260 GLU A O 1
ATOM 2065 N N . ALA A 1 261 ? 44.504 -30.294 -11.633 1.00 60.72 261 ALA A N 1
ATOM 2066 C CA . ALA A 1 261 ? 45.811 -30.780 -11.183 1.00 60.72 261 ALA A CA 1
ATOM 2067 C C . ALA A 1 261 ? 46.062 -32.270 -11.511 1.00 60.72 261 ALA A C 1
ATOM 2069 O O . ALA A 1 261 ? 47.208 -32.678 -11.721 1.00 60.72 261 ALA A O 1
ATOM 2070 N N . ASP A 1 262 ? 45.009 -33.089 -11.593 1.00 58.56 262 ASP A N 1
ATOM 2071 C CA . ASP A 1 262 ? 45.145 -34.520 -11.901 1.00 58.56 262 ASP A CA 1
ATOM 2072 C C . ASP A 1 262 ? 45.301 -34.770 -13.417 1.00 58.56 262 ASP A C 1
ATOM 2074 O O . ASP A 1 262 ? 46.093 -35.616 -13.844 1.00 58.56 262 ASP A O 1
ATOM 2078 N N . LEU A 1 263 ? 44.648 -33.961 -14.267 1.00 59.59 263 LEU A N 1
ATOM 2079 C CA . LEU A 1 263 ? 44.810 -34.062 -15.726 1.00 59.59 263 LEU A CA 1
ATOM 2080 C C . LEU A 1 263 ? 46.206 -33.650 -16.217 1.00 59.59 263 LEU A C 1
ATOM 2082 O O . LEU A 1 263 ? 46.691 -34.184 -17.217 1.00 59.59 263 LEU A O 1
ATOM 2086 N N . THR A 1 264 ? 46.891 -32.745 -15.519 1.00 59.25 264 THR A N 1
ATOM 2087 C CA . THR A 1 264 ? 48.251 -32.315 -15.891 1.00 59.25 264 THR A CA 1
ATOM 2088 C C . THR A 1 264 ? 49.333 -33.346 -15.551 1.00 59.25 264 THR A C 1
ATOM 2090 O O . THR A 1 264 ? 50.418 -33.302 -16.136 1.00 59.25 264 THR A O 1
ATOM 2093 N N . THR A 1 265 ? 49.045 -34.328 -14.691 1.00 59.25 265 THR A N 1
ATOM 2094 C CA . THR A 1 265 ? 50.006 -35.383 -14.319 1.00 59.25 265 THR A CA 1
ATOM 2095 C C . THR A 1 265 ? 50.004 -36.566 -15.300 1.00 59.25 265 THR A C 1
ATOM 2097 O O . THR A 1 265 ? 51.030 -37.223 -15.471 1.00 59.25 265 THR A O 1
ATOM 2100 N N . ILE A 1 266 ? 48.908 -36.803 -16.031 1.00 57.97 266 ILE A N 1
ATOM 2101 C CA . ILE A 1 266 ? 48.784 -37.932 -16.977 1.00 57.97 266 ILE A CA 1
ATOM 2102 C C . ILE A 1 266 ? 49.397 -37.622 -18.367 1.00 57.97 266 ILE A C 1
ATOM 2104 O O . ILE A 1 266 ? 49.644 -38.531 -19.155 1.00 57.97 266 ILE A O 1
ATOM 2108 N N . GLY A 1 267 ? 49.731 -36.360 -18.666 1.00 54.28 267 GLY A N 1
ATOM 2109 C CA . GLY A 1 267 ? 50.285 -35.932 -19.964 1.00 54.28 267 GLY A CA 1
ATOM 2110 C C . GLY A 1 267 ? 51.812 -36.005 -20.136 1.00 54.28 267 GLY A C 1
ATOM 2111 O O . GLY A 1 267 ? 52.321 -35.534 -21.152 1.00 54.28 267 GLY A O 1
ATOM 2112 N N . ARG A 1 268 ? 52.568 -36.546 -19.170 1.00 50.47 268 ARG A N 1
ATOM 2113 C CA . ARG A 1 268 ? 54.029 -36.751 -19.280 1.00 50.47 268 ARG A CA 1
ATOM 2114 C C . ARG A 1 268 ? 54.373 -38.242 -19.328 1.00 50.47 268 ARG A C 1
ATOM 2116 O O . ARG A 1 268 ? 54.843 -38.792 -18.334 1.00 50.47 268 ARG A O 1
ATOM 2123 N N . VAL A 1 269 ? 54.175 -38.875 -20.483 1.00 50.41 269 VAL A N 1
ATOM 2124 C CA . VAL A 1 269 ? 54.849 -40.127 -20.877 1.00 50.41 269 VAL A CA 1
ATOM 2125 C C . VAL A 1 269 ? 55.234 -40.025 -22.343 1.00 50.41 269 VAL A C 1
ATOM 2127 O O . VAL A 1 269 ? 54.367 -39.597 -23.136 1.00 50.41 269 VAL A O 1
#

InterPro domains:
  IPR027948 Protein of unknown function (DUF4436) [PF14494] (176-224)

Organism: NCBI:txid994334

Sequence (269 aa):
MPTLLQRTKLCFFSKYFHIAFFTLIVFTAFILLSLDLWRDEASYSTNKLISETNSDLDFYINIQKLSFEDSTFQVSFTITPYNHFSDDNETLSKPIIVSMGDTPKEFKANSTYSFLRGVSSSTDLYGDQGSYPLDKWIGFATFSVFVNSTTSTAPPKLSFTKNSNVDQELIGYSSLGAAMLFAMLSVRSSQPGVPTVVCWTDVLGFLWFNLILCVCMVCLIVTALITQIRRKDTTETARDEERAEETGATREEEDGVRTEADLTTIGRV

Secondary structure (DSSP, 8-state):
----------SHHHHHHHHHHHHHHHHHHHHHHHHHHHHHHTTS--------TT-SEEEEEEEEEEETTTTEEEEEEEEEE-GGGB-TTSBBSS-EEEEETTEEEEE-TT-B-TTEEEEEEES-EE--GGGTTSS--EE---EEEEE--TT--S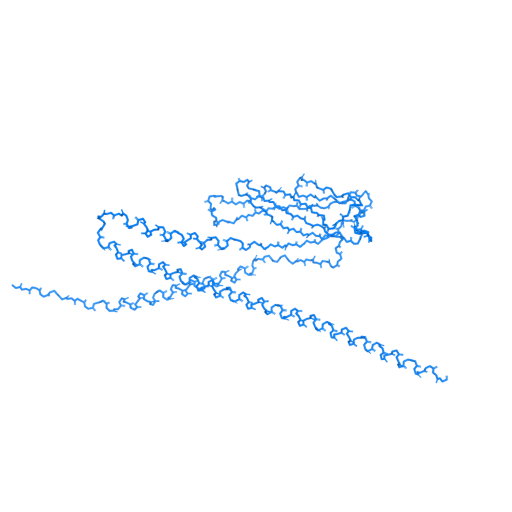PPPEEEEE------SHHHHHHHHHHHHHHHHHHHTT-TT--HHHHHHHHHHHHHHHHHHHHHHHHHHHHHHHHHHHHHHHHHHHHHHHHHHHHHHHHHHHHHHHHHHHHTTTT--

Foldseek 3Di:
DDDDDDDDPPPPVVVVVVVVVVVVVLVVVVVVVVVVVVVVVVVPDPPVFPPPVDFQKEKEKDWDDQDPPLLKTKIKIWMQGDDPQADPVQWGQFKKWKDWPPDIDIDHGRDRPPTPMDMDMDNQWDWDPVCPPPIDIDGDIDMDMDTPDPPDPDDGGYGYDYDDPPPPPPVVVLVVLVVVLVVVVVVVVPDPDDDCVVVVVVVVVNVVSVVVNVVVVVVVVVVVVVVVVVVVVVVVVVVVVVVVVVVVVVVVVVVVVVVVVVVVVVPDD